Protein AF-A0A059LBQ9-F1 (afdb_monomer)

Radius of gyration: 27.16 Å; Cα contacts (8 Å, |Δi|>4): 269; chains: 1; bounding box: 68×83×62 Å

Secondary structure (DSSP, 8-state):
-PPPPPPPPPPPPPPPPPPPPPPP---PPPPPPS-STTT-TTSGGGGG----HHHHHHHHHHHHHH-TT-HHHHHHHHHHTTSS-SGGGSHHHHHHHHHHH-TTSTT-HHHHHHTSTT---THHHHSPPPTTPPPHHHHHHHHHHHHHHS--TTGGG-SBTTB-S-HHHHHHHHHHH-TTSGGGHHHHHHHHSTHHHHHTTTTTT--------

Solvent-accessible surface area (backbone atoms only — not comparable to full-atom values): 12219 Å² total; per-residue (Å²): 140,80,87,85,83,84,81,85,82,80,86,82,86,79,87,79,83,81,82,79,85,78,80,78,87,71,83,74,74,78,80,70,53,95,68,38,43,61,73,46,16,57,43,78,82,19,32,80,46,70,88,51,58,72,60,29,46,53,24,42,50,47,35,33,71,76,43,57,34,35,33,35,42,54,52,47,51,31,32,76,70,63,65,23,56,61,76,58,57,36,42,59,11,36,38,44,37,40,30,69,63,44,56,88,43,69,49,21,63,61,55,50,36,32,57,33,92,76,37,43,26,42,47,64,71,74,48,47,45,57,50,59,61,58,38,41,66,58,26,39,52,34,40,44,57,51,39,72,76,46,88,51,75,50,34,89,58,37,78,45,92,90,43,34,66,49,23,52,63,35,34,29,53,43,27,74,76,46,62,86,41,79,69,27,49,52,55,49,47,17,36,66,43,61,66,38,17,64,23,38,17,64,63,57,64,66,72,74,82,79,74,84,134

Structure (mmCIF, N/CA/C/O backbone):
data_AF-A0A059LBQ9-F1
#
_entry.id   AF-A0A059LBQ9-F1
#
loop_
_atom_site.group_PDB
_atom_site.id
_atom_site.type_symbol
_atom_site.label_atom_id
_atom_site.label_alt_id
_atom_site.label_comp_id
_atom_site.label_asym_id
_atom_site.label_entity_id
_atom_site.label_seq_id
_atom_site.pdbx_PDB_ins_code
_atom_site.Cartn_x
_atom_site.Cartn_y
_atom_site.Cartn_z
_atom_site.occupancy
_atom_site.B_iso_or_equiv
_atom_site.auth_seq_id
_atom_site.auth_comp_id
_atom_site.auth_asym_id
_atom_site.auth_atom_id
_atom_site.pdbx_PDB_model_num
ATOM 1 N N . MET A 1 1 ? -49.042 70.105 -3.641 1.00 53.75 1 MET A N 1
ATOM 2 C CA . MET A 1 1 ? -49.767 69.517 -2.495 1.00 53.75 1 MET A CA 1
ATOM 3 C C . MET A 1 1 ? -49.559 68.016 -2.575 1.00 53.75 1 MET A C 1
ATOM 5 O O . MET A 1 1 ? -50.258 67.361 -3.333 1.00 53.75 1 MET A O 1
ATOM 9 N N . SER A 1 2 ? -48.519 67.503 -1.916 1.00 53.78 2 SER A N 1
ATOM 10 C CA . SER A 1 2 ? -48.156 66.082 -1.983 1.00 53.78 2 SER A CA 1
ATOM 11 C C . SER A 1 2 ? -48.604 65.380 -0.699 1.00 53.78 2 SER A C 1
ATOM 13 O O . SER A 1 2 ? -48.354 65.922 0.379 1.00 53.78 2 SER A O 1
ATOM 15 N N . PRO A 1 3 ? -49.285 64.224 -0.791 1.00 61.12 3 PRO A N 1
ATOM 16 C CA . PRO A 1 3 ? -49.803 63.518 0.373 1.00 61.12 3 PRO A CA 1
ATOM 17 C C . PRO A 1 3 ? -48.672 62.825 1.141 1.00 61.12 3 PRO A C 1
ATOM 19 O O . PRO A 1 3 ? -47.809 62.171 0.555 1.00 61.12 3 PRO A O 1
ATOM 22 N N . MET A 1 4 ? -48.685 62.978 2.465 1.00 59.09 4 MET A N 1
ATOM 23 C CA . MET A 1 4 ? -47.798 62.257 3.374 1.00 59.09 4 MET A CA 1
ATOM 24 C C . MET A 1 4 ? -48.335 60.840 3.590 1.00 59.09 4 MET A C 1
ATOM 26 O O . MET A 1 4 ? -49.453 60.661 4.068 1.00 59.09 4 MET A O 1
ATOM 30 N N . SER A 1 5 ? -47.530 59.843 3.226 1.00 72.94 5 SER A N 1
ATOM 31 C CA . SER A 1 5 ? -47.819 58.426 3.442 1.00 72.94 5 SER A CA 1
ATOM 32 C C . SER A 1 5 ? -47.358 58.031 4.847 1.00 72.94 5 SER A C 1
ATOM 34 O O . SER A 1 5 ? -46.182 58.180 5.172 1.00 72.94 5 SER A O 1
ATOM 36 N N . MET A 1 6 ? -48.282 57.564 5.690 1.00 61.44 6 MET A N 1
ATOM 37 C CA . MET A 1 6 ? -47.978 57.080 7.040 1.00 61.44 6 MET A CA 1
ATOM 38 C C . MET A 1 6 ? -47.536 55.614 7.000 1.00 61.44 6 MET A C 1
ATOM 40 O O . MET A 1 6 ? -48.194 54.780 6.380 1.00 61.44 6 MET A O 1
ATOM 44 N N . SER A 1 7 ? -46.422 55.312 7.669 1.00 73.56 7 SER A N 1
ATOM 45 C CA . SER A 1 7 ? -45.859 53.963 7.758 1.00 73.56 7 SER A CA 1
ATOM 46 C C . SER A 1 7 ? -46.573 53.105 8.814 1.00 73.56 7 SER A C 1
ATOM 48 O O . SER A 1 7 ? -46.916 53.617 9.883 1.00 73.56 7 SER A O 1
ATOM 50 N N . PRO A 1 8 ? -46.767 51.799 8.554 1.00 71.25 8 PRO A N 1
ATOM 51 C CA . PRO A 1 8 ? -47.392 50.871 9.492 1.00 71.25 8 PRO A CA 1
ATOM 52 C C . PRO A 1 8 ? -46.458 50.507 10.656 1.00 71.25 8 PRO A C 1
ATOM 54 O O . PRO A 1 8 ? -45.249 50.353 10.486 1.00 71.25 8 PRO A O 1
ATOM 57 N N . MET A 1 9 ? -47.044 50.353 11.845 1.00 63.12 9 MET A N 1
ATOM 58 C CA . MET A 1 9 ? -46.360 49.899 13.057 1.00 63.12 9 MET A CA 1
ATOM 59 C C . MET A 1 9 ? -46.157 48.381 13.032 1.00 63.12 9 MET A C 1
ATOM 61 O O . MET A 1 9 ? -47.092 47.624 12.769 1.00 63.12 9 MET A O 1
ATOM 65 N N . SER A 1 10 ? -44.933 47.948 13.331 1.00 76.00 10 SER A N 1
ATOM 66 C CA . SER A 1 10 ? -44.549 46.537 13.377 1.00 76.00 10 SER A CA 1
ATOM 67 C C . SER A 1 10 ? -45.102 45.819 14.619 1.00 76.00 10 SER A C 1
ATOM 69 O O . SER A 1 10 ? -45.109 46.399 15.708 1.00 76.00 10 SER A O 1
ATOM 71 N N . PRO A 1 11 ? -45.522 44.547 14.488 1.00 71.25 11 PRO A N 1
ATOM 72 C CA . PRO A 1 11 ? -45.999 43.736 15.603 1.00 71.25 11 PRO A CA 1
ATOM 73 C C . PRO A 1 11 ? -44.863 43.331 16.554 1.00 71.25 11 PRO A C 1
ATOM 75 O O . PRO A 1 11 ? -43.723 43.118 16.140 1.00 71.25 11 PRO A O 1
ATOM 78 N N . MET A 1 12 ? -45.197 43.220 17.842 1.00 67.44 12 MET A N 1
ATOM 79 C CA . MET A 1 12 ? -44.262 42.829 18.899 1.00 67.44 12 MET A CA 1
ATOM 80 C C . MET A 1 12 ? -43.992 41.312 18.911 1.00 67.44 12 MET A C 1
ATOM 82 O O . MET A 1 12 ? -44.894 40.526 18.611 1.00 67.44 12 MET A O 1
ATOM 86 N N . PRO A 1 13 ? -42.770 40.888 19.284 1.00 73.00 13 PRO A N 1
ATOM 87 C CA . PRO A 1 13 ? -42.375 39.483 19.339 1.00 73.00 13 PRO A CA 1
ATOM 88 C C . PRO A 1 13 ? -43.030 38.734 20.510 1.00 73.00 13 PRO A C 1
ATOM 90 O O . PRO A 1 13 ? -43.133 39.253 21.621 1.00 73.00 13 PRO A O 1
ATOM 93 N N . MET A 1 14 ? -43.441 37.487 20.259 1.00 67.62 14 MET A N 1
ATOM 94 C CA . MET A 1 14 ? -43.919 36.565 21.294 1.00 67.62 14 MET A CA 1
ATOM 95 C C . MET A 1 14 ? -42.745 35.925 22.060 1.00 67.62 14 MET A C 1
ATOM 97 O O . MET A 1 14 ? -41.685 35.705 21.471 1.00 67.62 14 MET A O 1
ATOM 101 N N . PRO A 1 15 ? -42.920 35.595 23.353 1.00 69.88 15 PRO A N 1
ATOM 102 C CA . PRO A 1 15 ? -41.893 34.943 24.159 1.00 69.88 15 PRO A CA 1
ATOM 103 C C . PRO A 1 15 ? -41.659 33.483 23.741 1.00 69.88 15 PRO A C 1
ATOM 105 O O . PRO A 1 15 ? -42.599 32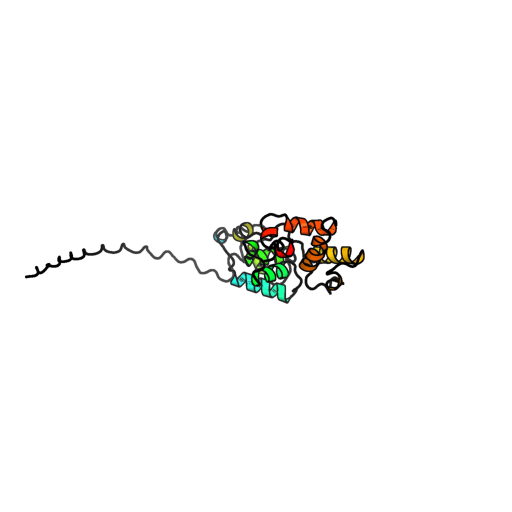.713 23.539 1.00 69.88 15 PRO A O 1
ATOM 108 N N . SER A 1 16 ? -40.381 33.114 23.644 1.00 77.50 16 SER A N 1
ATOM 109 C CA . SER A 1 16 ? -39.912 31.767 23.310 1.00 77.50 16 SER A CA 1
ATOM 110 C C . SER A 1 16 ? -40.239 30.737 24.406 1.00 77.50 16 SER A C 1
ATOM 112 O O . SER A 1 16 ? -40.138 31.060 25.592 1.00 77.50 16 SER A O 1
ATOM 114 N N . PRO A 1 17 ? -40.577 29.485 24.041 1.00 70.00 17 PRO A N 1
ATOM 115 C CA . PRO A 1 17 ? -40.800 28.405 24.999 1.00 70.00 17 PRO A CA 1
ATOM 116 C C . PRO A 1 17 ? -39.506 27.990 25.715 1.00 70.00 17 PRO A C 1
ATOM 118 O O . PRO A 1 17 ? -38.413 28.038 25.151 1.00 70.00 17 PRO A O 1
ATOM 121 N N . ALA A 1 18 ? -39.651 27.579 26.977 1.00 68.62 18 ALA A N 1
ATOM 122 C CA . ALA A 1 18 ? -38.549 27.166 27.838 1.00 68.62 18 ALA A CA 1
ATOM 123 C C . ALA A 1 18 ? -37.893 25.847 27.363 1.00 68.62 18 ALA A C 1
ATOM 125 O O . ALA A 1 18 ? -38.597 24.950 26.890 1.00 68.62 18 ALA A O 1
ATOM 126 N N . PRO A 1 19 ? -36.561 25.704 27.506 1.00 69.81 19 PRO A N 1
ATOM 127 C CA . PRO A 1 19 ? -35.827 24.509 27.103 1.00 69.81 19 PRO A CA 1
ATOM 128 C C . PRO A 1 19 ? -36.172 23.290 27.972 1.00 69.81 19 PRO A C 1
ATOM 130 O O . PRO A 1 19 ? -36.346 23.394 29.187 1.00 69.81 19 PRO A O 1
ATOM 133 N N . ALA A 1 20 ? -36.252 22.124 27.327 1.00 68.44 20 ALA A N 1
ATOM 134 C CA . ALA A 1 20 ? -36.483 20.841 27.980 1.00 68.44 20 ALA A CA 1
ATOM 135 C C . ALA A 1 20 ? -35.311 20.449 28.912 1.00 68.44 20 ALA A C 1
ATOM 137 O O . ALA A 1 20 ? -34.163 20.807 28.637 1.00 68.44 20 ALA A O 1
ATOM 138 N N . PRO A 1 21 ? -35.577 19.704 30.003 1.00 65.50 21 PRO A N 1
ATOM 139 C CA . PRO A 1 21 ? -34.549 19.252 30.936 1.00 65.50 21 PRO A CA 1
ATOM 140 C C . PRO A 1 21 ? -33.545 18.305 30.267 1.00 65.50 21 PRO A C 1
ATOM 142 O O . PRO A 1 21 ? -33.916 17.404 29.514 1.00 65.50 21 PRO A O 1
ATOM 145 N N . ALA A 1 22 ? -32.263 18.522 30.565 1.00 59.97 22 ALA A N 1
ATOM 146 C CA . ALA A 1 22 ? -31.155 17.739 30.035 1.00 59.97 22 ALA A CA 1
ATOM 147 C C . ALA A 1 22 ? -31.189 16.280 30.544 1.00 59.97 22 ALA A C 1
ATOM 149 O O . ALA A 1 22 ? -31.490 16.052 31.721 1.00 59.97 22 ALA A O 1
ATOM 150 N N . PRO A 1 23 ? -30.862 15.288 29.695 1.00 60.75 23 PRO A N 1
ATOM 151 C CA . PRO A 1 23 ? -30.722 13.898 30.114 1.00 60.75 23 PRO A CA 1
ATOM 152 C C . PRO A 1 23 ? -29.593 13.734 31.143 1.00 60.75 23 PRO A C 1
ATOM 154 O O . PRO A 1 23 ? -28.576 14.427 31.099 1.00 60.75 23 PRO A O 1
ATOM 157 N N . ALA A 1 24 ? -29.791 12.807 32.084 1.00 49.75 24 ALA A N 1
ATOM 158 C CA . ALA A 1 24 ? -28.831 12.499 33.139 1.00 49.75 24 ALA A CA 1
ATOM 159 C C . ALA A 1 24 ? -27.476 12.030 32.562 1.00 49.75 24 ALA A C 1
ATOM 161 O O . ALA A 1 24 ? -27.462 11.333 31.544 1.00 49.75 24 ALA A O 1
ATOM 162 N N . PRO A 1 25 ? -26.344 12.356 33.216 1.00 55.53 25 PRO A N 1
ATOM 163 C CA . PRO A 1 25 ? -25.019 11.913 32.799 1.00 55.53 25 PRO A CA 1
ATOM 164 C C . PRO A 1 25 ? -24.926 10.386 32.903 1.00 55.53 25 PRO A C 1
ATOM 166 O O . PRO A 1 25 ? -24.780 9.819 33.988 1.00 55.53 25 PRO A O 1
ATOM 169 N N . GLY A 1 26 ? -25.047 9.715 31.757 1.00 57.31 26 GLY A N 1
ATOM 170 C CA . GLY A 1 26 ? -24.694 8.309 31.623 1.00 57.31 26 GLY A CA 1
ATOM 171 C C . GLY A 1 26 ? -23.231 8.129 32.011 1.00 57.31 26 GLY A C 1
ATOM 172 O O . GLY A 1 26 ? -22.388 8.945 31.645 1.00 57.31 26 GLY A O 1
ATOM 173 N N . LYS A 1 27 ? -22.943 7.086 32.794 1.00 44.00 27 LYS A N 1
ATOM 174 C CA . LYS A 1 27 ? -21.582 6.695 33.172 1.00 44.00 27 LYS A CA 1
ATOM 175 C C . LYS A 1 27 ? -20.732 6.624 31.906 1.00 44.00 27 LYS A C 1
ATOM 177 O O . LYS A 1 27 ? -20.953 5.743 31.080 1.00 44.00 27 LYS A O 1
ATOM 182 N N . THR A 1 28 ? -19.804 7.561 31.751 1.00 48.75 28 THR A N 1
ATOM 183 C CA . THR A 1 28 ? -18.838 7.553 30.659 1.00 48.75 28 THR A CA 1
ATOM 184 C C . THR A 1 28 ? -18.058 6.244 30.766 1.00 48.75 28 THR A C 1
ATOM 186 O O . THR A 1 28 ? -17.483 5.988 31.831 1.00 48.75 28 THR A O 1
ATOM 189 N N . PRO A 1 29 ? -18.072 5.382 29.736 1.00 59.66 29 PRO A N 1
ATOM 190 C CA . PRO A 1 29 ? -17.207 4.215 29.706 1.00 59.66 29 PRO A CA 1
ATOM 191 C C . PRO A 1 29 ? -15.761 4.664 29.948 1.00 59.66 29 PRO A C 1
ATOM 193 O O . PRO A 1 29 ? -15.389 5.752 29.492 1.00 59.66 29 PRO A O 1
ATOM 196 N N . PRO A 1 30 ? -14.957 3.894 30.700 1.00 49.62 30 PRO A N 1
ATOM 197 C CA . PRO A 1 30 ? -13.551 4.217 30.888 1.00 49.62 30 PRO A CA 1
ATOM 198 C C . PRO A 1 30 ? -12.895 4.392 29.515 1.00 49.62 30 PRO A C 1
ATOM 200 O O . PRO A 1 30 ? -13.058 3.541 28.643 1.00 49.62 30 PRO A O 1
ATOM 203 N N . SER A 1 31 ? -12.189 5.509 29.316 1.00 47.16 31 SER A N 1
ATOM 204 C CA . SER A 1 31 ? -11.389 5.719 28.110 1.00 47.16 31 SER A CA 1
ATOM 205 C C . SER A 1 31 ? -10.421 4.543 27.970 1.00 47.16 31 SER A C 1
ATOM 207 O O . SER A 1 31 ? -9.629 4.327 28.893 1.00 47.16 31 SER A O 1
ATOM 209 N N . PRO A 1 32 ? -10.477 3.773 26.873 1.00 46.81 32 PRO A N 1
ATOM 210 C CA . PRO A 1 32 ? -9.587 2.645 26.700 1.00 46.81 32 PRO A CA 1
ATOM 211 C C . PRO A 1 32 ? -8.156 3.176 26.613 1.00 46.81 32 PRO A C 1
ATOM 213 O O . PRO A 1 32 ? -7.834 4.061 25.817 1.00 46.81 32 PRO A O 1
ATOM 216 N N . SER A 1 33 ? -7.301 2.655 27.489 1.00 48.53 33 SER A N 1
ATOM 217 C CA . SER A 1 33 ? -5.853 2.660 27.317 1.00 48.53 33 SER A CA 1
ATOM 218 C C . SER A 1 33 ? -5.491 2.156 25.915 1.00 48.53 33 SER A C 1
ATOM 220 O O . SER A 1 33 ? -6.285 1.473 25.279 1.00 48.53 33 SER A O 1
ATOM 222 N N . LEU A 1 34 ? -4.272 2.433 25.442 1.00 53.59 34 LEU A N 1
ATOM 223 C CA . LEU A 1 34 ? -3.733 1.889 24.181 1.00 53.59 34 LEU A CA 1
ATOM 224 C C . LEU A 1 34 ? -3.842 0.349 24.047 1.00 53.59 34 LEU A C 1
ATOM 226 O O . LEU A 1 34 ? -3.628 -0.156 22.952 1.00 53.59 34 LEU A O 1
ATOM 230 N N . GLY A 1 35 ? -4.225 -0.353 25.123 1.00 66.06 35 GLY A N 1
ATOM 231 C CA . GLY A 1 35 ? -4.879 -1.658 25.089 1.00 66.06 35 GLY A CA 1
ATOM 232 C C . GLY A 1 35 ? -6.409 -1.584 25.016 1.00 66.06 35 GLY A C 1
ATOM 233 O O . GLY A 1 35 ? -7.087 -1.438 26.037 1.00 66.06 35 GLY A O 1
ATOM 234 N N . GLY A 1 36 ? -6.921 -1.653 23.786 1.00 87.25 36 GLY A N 1
ATOM 235 C CA . GLY A 1 36 ? -8.340 -1.689 23.419 1.00 87.25 36 GLY A CA 1
ATOM 236 C C . GLY A 1 36 ? -8.546 -2.704 22.294 1.00 87.25 36 GLY A C 1
ATOM 237 O O . GLY A 1 36 ? -8.036 -3.814 22.378 1.00 87.25 36 GLY A O 1
ATOM 238 N N . CYS A 1 37 ? -9.180 -2.310 21.190 1.00 95.19 37 CYS A N 1
ATOM 239 C CA . CYS A 1 37 ? -9.382 -3.198 20.033 1.00 95.19 37 CYS A CA 1
ATOM 240 C C . CYS A 1 37 ? -8.094 -3.683 19.346 1.00 95.19 37 CYS A C 1
ATOM 242 O O . CYS A 1 37 ? -8.153 -4.571 18.508 1.00 95.19 37 CYS A O 1
ATOM 244 N N . TYR A 1 38 ? -6.935 -3.114 19.692 1.00 95.00 38 TYR A N 1
ATOM 245 C CA . TYR A 1 38 ? -5.629 -3.630 19.271 1.00 95.00 38 TYR A CA 1
ATOM 246 C C . TYR A 1 38 ? -5.151 -4.836 20.099 1.00 95.00 38 TYR A C 1
ATOM 248 O O . TYR A 1 38 ? -4.288 -5.570 19.632 1.00 95.00 38 TYR A O 1
ATOM 256 N N . ASP A 1 39 ? -5.679 -5.036 21.309 1.00 95.06 39 ASP A N 1
ATOM 257 C CA . ASP A 1 39 ? -5.332 -6.176 22.168 1.00 95.06 39 ASP A CA 1
ATOM 258 C C . ASP A 1 39 ? -6.375 -7.299 22.061 1.00 95.06 39 ASP A C 1
ATOM 260 O O . ASP A 1 39 ? -6.012 -8.473 22.073 1.00 95.06 39 ASP A O 1
ATOM 264 N N . ASP A 1 40 ? -7.658 -6.934 21.946 1.00 95.56 40 ASP A N 1
ATOM 265 C CA . ASP A 1 40 ? -8.786 -7.859 21.778 1.00 95.56 40 ASP A CA 1
ATOM 266 C C . ASP A 1 40 ? -9.725 -7.363 20.657 1.00 95.56 40 ASP A C 1
ATOM 268 O O . ASP A 1 40 ? -10.719 -6.680 20.923 1.00 95.56 40 ASP A O 1
ATOM 272 N N . PRO A 1 41 ? -9.391 -7.633 19.380 1.00 96.69 41 PRO A N 1
ATOM 273 C CA . PRO A 1 41 ? -10.182 -7.196 18.226 1.00 96.69 41 PRO A CA 1
ATOM 274 C C . PRO A 1 41 ? -11.499 -7.975 18.062 1.00 96.69 41 PRO A C 1
ATOM 276 O O . PRO A 1 41 ? -12.344 -7.580 17.253 1.00 96.69 41 PRO A O 1
ATOM 279 N N . ASP A 1 42 ? -11.682 -9.065 18.811 1.00 97.31 42 ASP A N 1
ATOM 280 C CA . ASP A 1 42 ? -12.846 -9.954 18.744 1.00 97.31 42 ASP A CA 1
ATOM 281 C C . ASP A 1 42 ? -13.964 -9.492 19.699 1.00 97.31 42 ASP A C 1
ATOM 283 O O . ASP A 1 42 ? -15.118 -9.922 19.586 1.00 97.31 42 ASP A O 1
ATOM 287 N N . ALA A 1 43 ? -13.640 -8.594 20.636 1.00 96.25 43 ALA A N 1
ATOM 288 C CA . ALA A 1 43 ? -14.589 -8.012 21.572 1.00 96.25 43 ALA A CA 1
ATOM 289 C C . ALA A 1 43 ? -15.714 -7.266 20.833 1.00 96.25 43 ALA A C 1
ATOM 291 O O . ALA A 1 43 ? -15.475 -6.470 19.926 1.00 96.25 43 ALA A O 1
ATOM 292 N N . ALA A 1 44 ? -16.970 -7.490 21.228 1.00 96.19 44 ALA A N 1
ATOM 293 C CA . ALA A 1 44 ? -18.139 -6.985 20.499 1.00 96.19 44 ALA A CA 1
ATOM 294 C C . ALA A 1 44 ? -18.165 -5.447 20.363 1.00 96.19 44 ALA A C 1
ATOM 296 O O . ALA A 1 44 ? -18.660 -4.916 19.366 1.00 96.19 44 ALA A O 1
ATOM 297 N N . GLU A 1 45 ? -17.612 -4.719 21.334 1.00 95.44 45 GLU A N 1
ATOM 298 C CA . GLU A 1 45 ? -17.447 -3.262 21.298 1.00 95.44 45 GLU A CA 1
ATOM 299 C C . GLU A 1 45 ? -16.510 -2.767 20.185 1.00 95.44 45 GLU A C 1
ATOM 301 O O . GLU A 1 45 ? -16.595 -1.604 19.784 1.00 95.44 45 GLU A O 1
ATOM 306 N N . CYS A 1 46 ? -15.654 -3.636 19.647 1.00 97.06 46 CYS A N 1
ATOM 307 C CA . CYS A 1 46 ? -14.703 -3.304 18.595 1.00 97.06 46 CYS A CA 1
ATOM 308 C C . CYS A 1 46 ? -15.311 -3.299 17.198 1.00 97.06 46 CYS A C 1
ATOM 310 O O . CYS A 1 46 ? -14.674 -2.820 16.261 1.00 97.06 46 CYS A O 1
ATOM 312 N N . ALA A 1 47 ? -16.567 -3.725 17.044 1.00 97.50 47 ALA A N 1
ATOM 313 C CA . ALA A 1 47 ? -17.217 -3.765 15.740 1.00 97.50 47 ALA A CA 1
ATOM 314 C C . ALA A 1 47 ? -17.220 -2.400 15.033 1.00 97.50 47 ALA A C 1
ATOM 316 O O . ALA A 1 47 ? -16.976 -2.315 13.830 1.00 97.50 47 ALA A O 1
ATOM 317 N N . SER A 1 48 ? -17.442 -1.315 15.779 1.00 96.50 48 SER A N 1
ATOM 318 C CA . SER A 1 48 ? -17.432 0.056 15.253 1.00 96.50 48 SER A CA 1
ATOM 319 C C . SER A 1 48 ? -16.081 0.761 15.377 1.00 96.50 48 SER A C 1
ATOM 321 O O . SER A 1 48 ? -16.008 1.964 15.123 1.00 96.50 48 SER A O 1
ATOM 323 N N . PHE A 1 49 ? -15.030 0.067 15.817 1.00 96.94 49 PHE A N 1
ATOM 324 C CA . PHE A 1 49 ? -13.708 0.664 15.919 1.00 96.94 49 PHE A CA 1
ATOM 325 C C . PHE A 1 49 ? -13.210 1.082 14.532 1.00 96.94 49 PHE A C 1
ATOM 327 O O . PHE A 1 49 ? -13.370 0.357 13.550 1.00 96.94 49 PHE A O 1
ATOM 334 N N . GLN A 1 50 ? -12.607 2.267 14.462 1.00 97.69 50 GLN A N 1
ATOM 335 C CA . GLN A 1 50 ? -11.949 2.767 13.263 1.00 97.69 50 GLN A CA 1
ATOM 336 C C . GLN A 1 50 ? -10.585 3.323 13.651 1.00 97.69 50 GLN A C 1
ATOM 338 O O . GLN A 1 50 ? -10.479 4.254 14.455 1.00 97.69 50 GLN A O 1
ATOM 343 N N . GLN A 1 51 ? -9.535 2.761 13.064 1.00 96.88 51 GLN A N 1
ATOM 344 C CA . GLN A 1 51 ? -8.215 3.358 13.094 1.00 96.88 51 GLN A CA 1
ATOM 345 C C . GLN A 1 51 ? -8.259 4.682 12.330 1.00 96.88 51 GLN A C 1
ATOM 347 O O . GLN A 1 51 ? -8.756 4.749 11.205 1.00 96.88 51 GLN A O 1
ATOM 352 N N . SER A 1 52 ? -7.733 5.737 12.950 1.00 97.31 52 SER A N 1
ATOM 353 C CA . SER A 1 52 ? -7.706 7.060 12.337 1.00 97.31 52 SER A CA 1
ATOM 354 C C . SER A 1 52 ? -6.696 7.142 11.192 1.00 97.31 52 SER A C 1
ATOM 356 O O . SER A 1 52 ? -5.674 6.448 11.171 1.00 97.31 52 SER A O 1
ATOM 358 N N . ASP A 1 53 ? -6.939 8.071 10.271 1.00 97.81 53 ASP A N 1
ATOM 359 C CA . ASP A 1 53 ? -6.035 8.356 9.155 1.00 97.81 53 ASP A CA 1
ATOM 360 C C . ASP A 1 53 ? -4.633 8.744 9.626 1.00 97.81 53 ASP A C 1
ATOM 362 O O . ASP A 1 53 ? -3.645 8.300 9.055 1.00 97.81 53 ASP A O 1
ATOM 366 N N . SER A 1 54 ? -4.523 9.524 10.707 1.00 97.88 54 SER A N 1
ATOM 367 C CA . SER A 1 54 ? -3.222 9.921 11.258 1.00 97.88 54 SER A CA 1
ATOM 368 C C . SER A 1 54 ? -2.401 8.729 11.751 1.00 97.88 54 SER A C 1
ATOM 370 O O . SER A 1 54 ? -1.184 8.743 11.593 1.00 97.88 54 SER A O 1
ATOM 372 N N . VAL A 1 55 ? -3.039 7.725 12.361 1.00 97.19 55 VAL A N 1
ATOM 373 C CA . VAL A 1 55 ? -2.346 6.513 12.823 1.00 97.19 55 VAL A CA 1
ATOM 374 C C . VAL A 1 55 ? -1.925 5.668 11.624 1.00 97.19 55 VAL A C 1
ATOM 376 O O . VAL A 1 55 ? -0.779 5.232 11.567 1.00 97.19 55 VAL A O 1
ATOM 379 N N . SER A 1 56 ? -2.817 5.516 10.643 1.00 98.25 56 SER A N 1
ATOM 380 C CA . SER A 1 56 ? -2.532 4.779 9.410 1.00 98.25 56 SER A CA 1
ATOM 381 C C . SER A 1 56 ? -1.385 5.414 8.622 1.00 98.25 56 SER A C 1
ATOM 383 O O . SER A 1 56 ? -0.452 4.719 8.245 1.00 98.25 56 SER A O 1
ATOM 385 N N . ASN A 1 57 ? -1.383 6.739 8.454 1.00 98.44 57 ASN A N 1
ATOM 386 C CA . ASN A 1 57 ? -0.304 7.463 7.778 1.00 98.44 57 ASN A CA 1
ATOM 387 C C . ASN A 1 57 ? 1.049 7.303 8.482 1.00 98.44 57 ASN A C 1
ATOM 389 O O . ASN A 1 57 ? 2.063 7.169 7.807 1.00 98.44 57 ASN A O 1
ATOM 393 N N . ALA A 1 58 ? 1.082 7.267 9.818 1.00 98.19 58 ALA A N 1
ATOM 394 C CA . ALA A 1 58 ? 2.324 7.037 10.558 1.00 98.19 58 ALA A CA 1
ATOM 395 C C . ALA A 1 58 ? 2.882 5.614 10.347 1.00 98.19 58 ALA A C 1
ATOM 397 O O . ALA A 1 58 ? 4.098 5.424 10.238 1.00 98.19 58 ALA A O 1
ATOM 398 N N . ASP A 1 59 ? 2.002 4.611 10.267 1.00 98.31 59 ASP A N 1
ATOM 399 C CA . ASP A 1 59 ? 2.388 3.230 9.952 1.00 98.31 59 ASP A CA 1
ATOM 400 C C . ASP A 1 59 ? 2.897 3.109 8.514 1.00 98.31 59 ASP A C 1
ATOM 402 O O . ASP A 1 59 ? 3.960 2.534 8.274 1.00 98.31 59 ASP A O 1
ATOM 406 N N . ILE A 1 60 ? 2.195 3.734 7.570 1.00 98.62 60 ILE A N 1
ATOM 407 C CA . ILE A 1 60 ? 2.601 3.798 6.169 1.00 98.62 60 ILE A CA 1
ATOM 408 C C . ILE A 1 60 ? 3.958 4.502 6.013 1.00 98.62 60 ILE A C 1
ATOM 410 O O . ILE A 1 60 ? 4.835 3.982 5.328 1.00 98.62 60 ILE A O 1
ATOM 414 N N . GLU A 1 61 ? 4.182 5.642 6.673 1.00 98.44 61 GLU A N 1
ATOM 415 C CA . GLU A 1 61 ? 5.471 6.347 6.641 1.00 98.44 61 GLU A CA 1
ATOM 416 C C . GLU A 1 61 ? 6.604 5.445 7.145 1.00 98.44 61 GLU A C 1
ATOM 418 O O . GLU A 1 61 ? 7.674 5.379 6.534 1.00 98.44 61 GLU A O 1
ATOM 423 N N . THR A 1 62 ? 6.362 4.703 8.229 1.00 98.31 62 THR A N 1
ATOM 424 C CA . THR A 1 62 ? 7.326 3.738 8.774 1.00 98.31 62 THR A CA 1
ATOM 425 C C . THR A 1 62 ? 7.672 2.666 7.738 1.00 98.31 62 THR A C 1
ATOM 427 O O . THR A 1 62 ? 8.855 2.431 7.472 1.00 98.31 62 THR A O 1
ATOM 430 N N . LEU A 1 63 ? 6.658 2.071 7.103 1.00 98.31 63 LEU A N 1
ATOM 431 C CA . LEU A 1 63 ? 6.811 1.039 6.074 1.00 98.31 63 LEU A CA 1
ATOM 432 C C . LEU A 1 63 ? 7.575 1.566 4.854 1.00 98.31 63 LEU A C 1
ATOM 434 O O . LEU A 1 63 ? 8.604 1.007 4.467 1.00 98.31 63 LEU A O 1
ATOM 438 N N . CYS A 1 64 ? 7.130 2.689 4.292 1.00 98.31 64 CYS A N 1
ATOM 439 C CA . CYS A 1 64 ? 7.699 3.263 3.077 1.00 98.31 64 CYS A CA 1
ATOM 440 C C . CYS A 1 64 ? 9.088 3.867 3.284 1.00 98.31 64 CYS A C 1
ATOM 442 O O . CYS A 1 64 ? 9.883 3.924 2.347 1.00 98.31 64 CYS A O 1
ATOM 444 N N . LYS A 1 65 ? 9.444 4.255 4.510 1.00 97.88 65 LYS A N 1
ATOM 445 C CA . LYS A 1 65 ? 10.821 4.622 4.849 1.00 97.88 65 LYS A CA 1
ATOM 446 C C . LYS A 1 65 ? 11.748 3.408 4.889 1.00 97.88 65 LYS A C 1
ATOM 448 O O . LYS A 1 65 ? 12.916 3.528 4.522 1.00 97.88 65 LYS A O 1
ATOM 453 N N . SER A 1 66 ? 11.257 2.255 5.344 1.00 97.69 66 SER A N 1
ATOM 454 C CA . SER A 1 66 ? 12.034 1.012 5.372 1.00 97.69 66 SER A CA 1
ATOM 455 C C . SER A 1 66 ? 12.181 0.378 3.989 1.00 97.69 66 SER A C 1
ATOM 457 O O . SER A 1 66 ? 13.267 -0.093 3.655 1.00 97.69 66 SER A O 1
ATOM 459 N N . MET A 1 67 ? 11.116 0.369 3.185 1.00 97.38 67 MET A N 1
ATOM 460 C CA . MET A 1 67 ? 11.088 -0.242 1.852 1.00 97.38 67 MET A CA 1
ATOM 461 C C . MET A 1 67 ? 10.321 0.656 0.863 1.00 97.38 67 MET A C 1
ATOM 463 O O . MET A 1 67 ? 9.161 0.397 0.548 1.00 97.38 67 MET A O 1
ATOM 467 N N . PRO A 1 68 ? 10.957 1.713 0.323 1.00 97.69 68 PRO A N 1
ATOM 468 C CA . PRO A 1 68 ? 10.275 2.716 -0.511 1.00 97.69 68 PRO A CA 1
ATOM 469 C C . PRO A 1 68 ? 9.755 2.189 -1.856 1.00 97.69 68 PRO A C 1
ATOM 471 O O . PRO A 1 68 ? 8.952 2.854 -2.515 1.00 97.69 68 PRO A O 1
ATOM 474 N N . PHE A 1 69 ? 10.222 1.007 -2.260 1.00 97.44 69 PHE A N 1
ATOM 475 C CA . PHE A 1 69 ? 9.872 0.341 -3.511 1.00 97.44 69 PHE A CA 1
ATOM 476 C C . PHE A 1 69 ? 8.654 -0.585 -3.391 1.00 97.44 69 PHE A C 1
ATOM 478 O O . PHE A 1 69 ? 8.327 -1.266 -4.361 1.00 97.44 69 PHE A O 1
ATOM 485 N N . MET A 1 70 ? 7.989 -0.649 -2.230 1.00 98.19 70 MET A N 1
ATOM 486 C CA . MET A 1 70 ? 6.773 -1.454 -2.112 1.00 98.19 70 MET A CA 1
ATOM 487 C C . MET A 1 70 ? 5.683 -0.941 -3.062 1.00 98.19 70 MET A C 1
ATOM 489 O O . MET A 1 70 ? 5.537 0.273 -3.253 1.00 98.19 70 MET A O 1
ATOM 493 N N . THR A 1 71 ? 4.880 -1.849 -3.624 1.00 98.06 71 THR A N 1
ATOM 494 C CA . THR A 1 71 ? 3.762 -1.485 -4.508 1.00 98.06 71 THR A CA 1
ATOM 495 C C . THR A 1 71 ? 2.846 -0.475 -3.818 1.00 98.06 71 THR A C 1
ATOM 497 O O . THR A 1 71 ? 2.619 0.604 -4.366 1.00 98.06 71 THR A O 1
ATOM 500 N N . GLY A 1 72 ? 2.422 -0.749 -2.578 1.00 97.94 72 GLY A N 1
ATOM 501 C CA . GLY A 1 72 ? 1.566 0.157 -1.803 1.00 97.94 72 GLY A CA 1
ATOM 502 C C . GLY A 1 72 ? 2.160 1.559 -1.587 1.00 97.94 72 GLY A C 1
ATOM 503 O O . GLY A 1 72 ? 1.428 2.542 -1.638 1.00 97.94 72 GLY A O 1
ATOM 504 N N . CYS A 1 73 ? 3.487 1.698 -1.468 1.00 98.56 73 CYS A N 1
ATOM 505 C CA . CYS A 1 73 ? 4.141 3.010 -1.351 1.00 98.56 73 CYS A CA 1
ATOM 506 C C . CYS A 1 73 ? 4.059 3.812 -2.654 1.00 98.56 73 CYS A C 1
ATOM 508 O O . CYS A 1 73 ? 3.976 5.039 -2.648 1.00 98.56 73 CYS A O 1
ATOM 510 N N . SER A 1 74 ? 4.069 3.125 -3.792 1.00 98.12 74 SER A N 1
ATOM 511 C CA . SER A 1 74 ? 3.918 3.750 -5.107 1.00 98.12 74 SER A CA 1
ATOM 512 C C . SER A 1 74 ? 2.464 4.156 -5.372 1.00 98.12 74 SER A C 1
ATOM 514 O O . SER A 1 74 ? 2.218 5.198 -5.983 1.00 98.12 74 SER A O 1
ATOM 516 N N . LEU A 1 75 ? 1.497 3.389 -4.857 1.00 98.00 75 LEU A N 1
ATOM 517 C CA . LEU A 1 75 ? 0.079 3.765 -4.847 1.00 98.00 75 LEU A CA 1
ATOM 518 C C . LEU A 1 75 ? -0.168 4.985 -3.949 1.00 98.00 75 LEU A C 1
ATOM 520 O O . LEU A 1 75 ? -0.799 5.947 -4.385 1.00 98.00 75 LEU A O 1
ATOM 524 N N . GLN A 1 76 ? 0.410 5.001 -2.744 1.00 98.31 76 GLN A N 1
ATOM 525 C CA . GLN A 1 76 ? 0.332 6.141 -1.830 1.00 98.31 76 GLN A CA 1
ATOM 526 C C . GLN A 1 76 ? 0.827 7.432 -2.484 1.00 98.31 76 GLN A C 1
ATOM 528 O O . GLN A 1 76 ? 0.127 8.441 -2.447 1.00 98.31 76 GLN A O 1
ATOM 533 N N . ARG A 1 77 ? 2.005 7.402 -3.127 1.00 98.19 77 ARG A N 1
ATOM 534 C CA . ARG A 1 77 ? 2.557 8.579 -3.814 1.00 98.19 77 ARG A CA 1
ATOM 535 C C . ARG A 1 77 ? 1.596 9.133 -4.864 1.00 98.19 77 ARG A C 1
ATOM 537 O O . ARG A 1 77 ? 1.479 10.348 -4.975 1.00 98.19 77 ARG A O 1
ATOM 544 N N . GLN A 1 78 ? 0.900 8.277 -5.613 1.00 97.62 78 GLN A N 1
ATOM 545 C CA . GLN A 1 78 ? -0.093 8.735 -6.591 1.00 97.62 78 GLN A CA 1
ATOM 546 C C . GLN A 1 78 ? -1.294 9.411 -5.924 1.00 97.62 78 GLN A C 1
ATOM 548 O O . GLN A 1 78 ? -1.758 10.453 -6.388 1.00 97.62 78 GLN A O 1
ATOM 553 N N . CYS A 1 79 ? -1.769 8.860 -4.807 1.00 98.19 79 CYS A N 1
ATOM 554 C CA . CYS A 1 79 ? -2.836 9.471 -4.020 1.00 98.19 79 CYS A CA 1
ATOM 555 C C . CYS A 1 79 ? -2.417 10.839 -3.450 1.00 98.19 79 CYS A C 1
ATOM 557 O O . CYS A 1 79 ? -3.160 11.810 -3.568 1.00 98.19 79 CYS A O 1
ATOM 559 N N . GLU A 1 80 ? -1.206 10.954 -2.897 1.00 97.75 80 GLU A N 1
ATOM 560 C CA . GLU A 1 80 ? -0.669 12.210 -2.346 1.00 97.75 80 GLU A CA 1
ATOM 561 C C . GLU A 1 80 ? -0.417 13.277 -3.419 1.00 97.75 80 GLU A C 1
ATOM 563 O O . GLU A 1 80 ? -0.604 14.468 -3.175 1.00 97.75 80 GLU A O 1
ATOM 568 N N . GLN A 1 81 ? -0.017 12.861 -4.622 1.00 97.12 81 GLN A N 1
ATOM 569 C CA . GLN A 1 81 ? 0.198 13.751 -5.767 1.00 97.12 81 GLN A CA 1
ATOM 570 C C . GLN A 1 81 ? -1.107 14.139 -6.478 1.00 97.12 81 GLN A C 1
ATOM 572 O O . GLN A 1 81 ? -1.084 14.978 -7.378 1.00 97.12 81 GLN A O 1
ATOM 577 N N . GLY A 1 82 ? -2.240 13.539 -6.098 1.00 96.44 82 GLY A N 1
ATOM 578 C CA . GLY A 1 82 ? -3.537 13.760 -6.735 1.00 96.44 82 GLY A CA 1
ATOM 579 C C . GLY A 1 82 ? -3.668 13.134 -8.126 1.00 96.44 82 GLY A C 1
ATOM 580 O O . GLY A 1 82 ? -4.615 13.451 -8.844 1.00 96.44 82 GLY A O 1
ATOM 581 N N . SER A 1 83 ? -2.744 12.254 -8.524 1.00 95.31 83 SER A N 1
ATOM 582 C CA . SER A 1 83 ? -2.860 11.471 -9.760 1.00 95.31 83 SER A CA 1
ATOM 583 C C . SER A 1 83 ? -3.765 10.248 -9.618 1.00 95.31 83 SER A C 1
ATOM 585 O O . SER A 1 83 ? -4.187 9.683 -10.627 1.00 95.31 83 SER A O 1
ATOM 587 N N . ALA A 1 84 ? -4.093 9.878 -8.380 1.00 96.62 84 ALA A N 1
ATOM 588 C CA . ALA A 1 84 ? -5.101 8.892 -8.031 1.00 96.62 84 ALA A CA 1
ATOM 589 C C . ALA A 1 84 ? -6.080 9.469 -7.000 1.00 96.62 84 ALA A C 1
ATOM 591 O O . ALA A 1 84 ? -5.728 10.326 -6.190 1.00 96.62 84 ALA A O 1
ATOM 592 N N . SER A 1 85 ? -7.330 9.008 -7.030 1.00 96.44 85 SER A N 1
ATOM 593 C CA . SER A 1 85 ? -8.347 9.391 -6.045 1.00 96.44 85 SER A CA 1
ATOM 594 C C . SER A 1 85 ? -9.425 8.317 -5.894 1.00 96.44 85 SER A C 1
ATOM 596 O O . SER A 1 85 ? -9.593 7.451 -6.755 1.00 96.44 85 SER A O 1
ATOM 598 N N . GLY A 1 86 ? -10.171 8.372 -4.790 1.00 95.38 86 GLY A N 1
ATOM 599 C CA . GLY A 1 86 ? -11.257 7.436 -4.499 1.00 95.38 86 GLY A CA 1
ATOM 600 C C . GLY A 1 86 ? -11.025 6.625 -3.221 1.00 95.38 86 GLY A C 1
ATOM 601 O O . GLY A 1 86 ? -10.160 6.978 -2.416 1.00 95.38 86 GLY A O 1
ATOM 602 N N . PRO A 1 87 ? -11.809 5.554 -3.002 1.00 96.19 87 PRO A N 1
ATOM 603 C CA . PRO A 1 87 ? -11.786 4.799 -1.749 1.00 96.19 87 PRO A CA 1
ATOM 604 C C . PRO A 1 87 ? -10.443 4.103 -1.489 1.00 96.19 87 PRO A C 1
ATOM 606 O O . PRO A 1 87 ? -10.045 3.994 -0.336 1.00 96.19 87 PRO A O 1
ATOM 609 N N . TYR A 1 88 ? -9.701 3.719 -2.533 1.00 97.69 88 TYR A N 1
ATOM 610 C CA . TYR A 1 88 ? -8.383 3.094 -2.368 1.00 97.69 88 TYR A CA 1
ATOM 611 C C . TYR A 1 88 ? -7.268 4.075 -1.996 1.00 97.69 88 TYR A C 1
ATOM 613 O O . TYR A 1 88 ? -6.195 3.654 -1.588 1.00 97.69 88 TYR A O 1
ATOM 621 N N . CYS A 1 89 ? -7.523 5.385 -2.082 1.00 98.12 89 CYS A N 1
ATOM 622 C CA . CYS A 1 89 ? -6.611 6.407 -1.567 1.00 98.12 89 CYS A CA 1
ATOM 623 C C . CYS A 1 89 ? -6.851 6.740 -0.088 1.00 98.12 89 CYS A C 1
ATOM 625 O O . CYS A 1 89 ? -6.212 7.643 0.449 1.00 98.12 89 CYS A O 1
ATOM 627 N N . GLN A 1 90 ? -7.771 6.040 0.584 1.00 98.19 90 GLN A N 1
ATOM 628 C CA . GLN A 1 90 ? -7.914 6.143 2.033 1.00 98.19 90 GLN A CA 1
ATOM 629 C C . GLN A 1 90 ? -6.672 5.540 2.713 1.00 98.19 90 GLN A C 1
ATOM 631 O O . GLN A 1 90 ? -6.277 4.431 2.344 1.00 98.19 90 GLN A O 1
ATOM 636 N N . PRO A 1 91 ? -6.079 6.192 3.733 1.00 98.62 91 PRO A N 1
ATOM 637 C CA . PRO A 1 91 ? -4.875 5.690 4.397 1.00 98.62 91 PRO A CA 1
ATOM 638 C C . PRO A 1 91 ? -5.004 4.247 4.887 1.00 98.62 91 PRO A C 1
ATOM 640 O O . PRO A 1 91 ? -4.104 3.440 4.690 1.00 98.62 91 PRO A O 1
ATOM 643 N N . PHE A 1 92 ? -6.147 3.871 5.462 1.00 98.62 92 PHE A N 1
ATOM 644 C CA . PHE A 1 92 ? -6.342 2.498 5.928 1.00 98.62 92 PHE A CA 1
ATOM 645 C C . PHE A 1 92 ? -6.346 1.462 4.784 1.00 98.62 92 PHE A C 1
ATOM 647 O O . PHE A 1 92 ? -5.847 0.358 4.976 1.00 98.62 92 PHE A O 1
ATOM 654 N N . SER A 1 93 ? -6.825 1.825 3.584 1.00 98.38 93 SER A N 1
ATOM 655 C CA . SER A 1 93 ? -6.746 0.963 2.391 1.00 98.38 93 SER A CA 1
ATOM 656 C C . SER A 1 93 ? -5.295 0.752 1.960 1.00 98.38 93 SER A C 1
ATOM 658 O O . SER A 1 93 ? -4.873 -0.382 1.774 1.00 98.38 93 SER A O 1
ATOM 660 N N . ILE A 1 94 ? -4.514 1.833 1.862 1.00 98.56 94 ILE A N 1
ATOM 661 C CA . ILE A 1 94 ? -3.092 1.766 1.493 1.00 98.56 94 ILE A CA 1
ATOM 662 C C . ILE A 1 94 ? -2.286 0.965 2.525 1.00 98.56 94 ILE A C 1
ATOM 664 O O . ILE A 1 94 ? -1.405 0.184 2.165 1.00 98.56 94 ILE A O 1
ATOM 668 N N . LEU A 1 95 ? -2.589 1.127 3.816 1.00 98.69 95 LEU A N 1
ATOM 669 C CA . LEU A 1 95 ? -1.972 0.324 4.869 1.00 98.69 95 LEU A CA 1
ATOM 670 C C . LEU A 1 95 ? -2.317 -1.164 4.711 1.00 98.69 95 LEU A C 1
ATOM 672 O O . LEU A 1 95 ? -1.431 -2.005 4.859 1.00 98.69 95 LEU A O 1
ATOM 676 N N . ALA A 1 96 ? -3.569 -1.489 4.378 1.00 98.50 96 ALA A N 1
ATOM 677 C CA . ALA A 1 96 ? -3.990 -2.861 4.113 1.00 98.50 96 ALA A CA 1
ATOM 678 C C . ALA A 1 96 ? -3.202 -3.480 2.950 1.00 98.50 96 ALA A C 1
ATOM 680 O O . ALA A 1 96 ? -2.670 -4.578 3.095 1.00 98.50 96 ALA A O 1
ATOM 681 N N . ASP A 1 97 ? -3.058 -2.756 1.838 1.00 98.44 97 ASP A N 1
ATOM 682 C CA . ASP A 1 97 ? -2.253 -3.164 0.680 1.00 98.44 97 ASP A CA 1
ATOM 683 C C . ASP A 1 97 ? -0.799 -3.487 1.069 1.00 98.44 97 ASP A C 1
ATOM 685 O O . ASP A 1 97 ? -0.275 -4.554 0.742 1.00 98.44 97 ASP A O 1
ATOM 689 N N . LEU A 1 98 ? -0.155 -2.597 1.832 1.00 98.56 98 LEU A N 1
ATOM 690 C CA . LEU A 1 98 ? 1.221 -2.785 2.305 1.00 98.56 98 LEU A CA 1
ATOM 691 C C . LEU A 1 98 ? 1.365 -3.996 3.234 1.00 98.56 98 LEU A C 1
ATOM 693 O O . LEU A 1 98 ? 2.332 -4.753 3.125 1.00 98.56 98 LEU A O 1
ATOM 697 N N . CYS A 1 99 ? 0.420 -4.180 4.153 1.00 98.44 99 CYS A N 1
ATOM 698 C CA . CYS A 1 99 ? 0.487 -5.245 5.147 1.00 98.44 99 CYS A CA 1
ATOM 699 C C . CYS A 1 99 ? 0.028 -6.604 4.621 1.00 98.44 99 CYS A C 1
ATOM 701 O O . CYS A 1 99 ? 0.420 -7.623 5.179 1.00 98.44 99 CYS A O 1
ATOM 703 N N . ILE A 1 100 ? -0.737 -6.656 3.533 1.00 98.00 100 ILE A N 1
ATOM 704 C CA . ILE A 1 100 ? -0.998 -7.907 2.812 1.00 98.00 100 ILE A CA 1
ATOM 705 C C . ILE A 1 100 ? 0.253 -8.354 2.050 1.00 98.00 100 ILE A C 1
ATOM 707 O O . ILE A 1 100 ? 0.579 -9.540 2.068 1.00 98.00 100 ILE A O 1
ATOM 711 N N . ASP A 1 101 ? 0.972 -7.419 1.427 1.00 98.12 101 ASP A N 1
ATOM 712 C CA . ASP A 1 101 ? 2.212 -7.700 0.696 1.00 98.12 101 ASP A CA 1
ATOM 713 C C . ASP A 1 101 ? 3.330 -8.179 1.637 1.00 98.12 101 ASP A C 1
ATOM 715 O O . ASP A 1 101 ? 3.955 -9.217 1.415 1.00 98.12 101 ASP A O 1
ATOM 719 N N . MET A 1 102 ? 3.554 -7.459 2.743 1.00 97.69 102 MET A N 1
ATOM 720 C CA . MET A 1 102 ? 4.606 -7.779 3.713 1.00 97.69 102 MET A CA 1
ATOM 721 C C . MET A 1 102 ? 4.106 -7.700 5.165 1.00 97.69 102 MET A C 1
ATOM 723 O O . MET A 1 102 ? 4.458 -6.773 5.901 1.00 97.69 102 MET A O 1
ATOM 727 N N . PRO A 1 103 ? 3.349 -8.704 5.645 1.00 97.75 103 PRO A N 1
ATOM 728 C CA . PRO A 1 103 ? 2.664 -8.647 6.942 1.00 97.75 103 PRO A CA 1
ATOM 729 C C . PRO A 1 103 ? 3.599 -8.554 8.147 1.00 97.75 103 PRO A C 1
ATOM 731 O O . PRO A 1 103 ? 3.202 -8.078 9.206 1.00 97.75 103 PRO A O 1
ATOM 734 N N . SER A 1 104 ? 4.847 -9.006 8.027 1.00 97.06 104 SER A N 1
ATOM 735 C CA . SER A 1 104 ? 5.813 -9.005 9.135 1.00 97.06 104 SER A CA 1
ATOM 736 C C . SER A 1 104 ? 6.645 -7.721 9.238 1.00 97.06 104 SER A C 1
ATOM 738 O O . SER A 1 104 ? 7.567 -7.658 10.052 1.00 97.06 104 SER A O 1
ATOM 740 N N . MET A 1 105 ? 6.355 -6.709 8.419 1.00 96.81 105 MET A N 1
ATOM 741 C CA . MET A 1 105 ? 7.074 -5.439 8.435 1.00 96.81 105 MET A CA 1
ATOM 742 C C . MET A 1 105 ? 6.707 -4.565 9.641 1.00 96.81 105 MET A C 1
ATOM 744 O O . MET A 1 105 ? 5.582 -4.579 10.147 1.00 96.81 105 MET A O 1
ATOM 748 N N . ASN A 1 106 ? 7.670 -3.755 10.087 1.00 96.38 106 ASN A N 1
ATOM 749 C CA . ASN A 1 106 ? 7.414 -2.744 11.109 1.00 96.38 106 ASN A CA 1
ATOM 750 C C . ASN A 1 106 ? 6.477 -1.659 10.549 1.00 96.38 106 ASN A C 1
ATOM 752 O O . ASN A 1 106 ? 6.773 -1.088 9.506 1.00 96.38 106 ASN A O 1
ATOM 756 N N . GLY A 1 107 ? 5.368 -1.400 11.240 1.00 96.25 107 GLY A N 1
ATOM 757 C CA . GLY A 1 107 ? 4.229 -0.600 10.781 1.00 96.25 107 GLY A CA 1
ATOM 758 C C . GLY A 1 107 ? 2.958 -1.437 10.584 1.00 96.25 107 GLY A C 1
ATOM 759 O O . GLY A 1 107 ? 1.856 -0.911 10.679 1.00 96.25 107 GLY A O 1
ATOM 760 N N . CYS A 1 108 ? 3.070 -2.759 10.410 1.00 98.44 108 CYS A N 1
ATOM 761 C CA . CYS A 1 108 ? 1.902 -3.627 10.218 1.00 98.44 108 CYS A CA 1
ATOM 762 C C . CYS A 1 108 ? 1.297 -4.190 11.504 1.00 98.44 108 CYS A C 1
ATOM 764 O O . CYS A 1 108 ? 0.254 -4.835 11.457 1.00 98.44 108 CYS A O 1
ATOM 766 N N . GLN A 1 109 ? 1.902 -3.950 12.668 1.00 97.75 109 GLN A N 1
ATOM 767 C CA . GLN A 1 109 ? 1.468 -4.566 13.926 1.00 97.75 109 GLN A CA 1
ATOM 768 C C . GLN A 1 109 ? 0.020 -4.204 14.270 1.00 97.75 109 GLN A C 1
ATOM 770 O O . GLN A 1 109 ? -0.753 -5.077 14.647 1.00 97.75 109 GLN A O 1
ATOM 775 N N . ARG A 1 110 ? -0.355 -2.930 14.099 1.00 97.62 110 ARG A N 1
ATOM 776 C CA . ARG A 1 110 ? -1.713 -2.449 14.379 1.00 97.62 110 ARG A CA 1
ATOM 777 C C . ARG A 1 110 ? -2.738 -2.980 13.388 1.00 97.62 110 ARG A C 1
ATOM 779 O O . ARG A 1 110 ? -3.777 -3.465 13.816 1.00 97.62 110 ARG A O 1
ATOM 786 N N . TYR A 1 111 ? -2.424 -2.947 12.094 1.00 98.19 111 TYR A N 1
ATOM 787 C CA . TYR A 1 111 ? -3.293 -3.524 11.071 1.00 98.19 111 TYR A CA 1
ATOM 788 C C . TYR A 1 111 ? -3.513 -5.022 11.308 1.00 98.19 111 TYR A C 1
ATOM 790 O O . TYR A 1 111 ? -4.648 -5.476 11.328 1.00 98.19 111 TYR A O 1
ATOM 798 N N . ASN A 1 112 ? -2.447 -5.781 11.573 1.00 97.94 112 ASN A N 1
ATOM 799 C CA . ASN A 1 112 ? -2.540 -7.218 11.832 1.00 97.94 112 ASN A CA 1
ATOM 800 C C . ASN A 1 112 ? -3.310 -7.536 13.115 1.00 97.94 112 ASN A C 1
ATOM 802 O O . ASN A 1 112 ? -4.009 -8.543 13.168 1.00 97.94 112 ASN A O 1
ATOM 806 N N . ALA A 1 113 ? -3.176 -6.693 14.141 1.00 97.25 113 ALA A N 1
ATOM 807 C CA . ALA A 1 113 ? -3.960 -6.816 15.358 1.00 97.25 113 ALA A CA 1
ATOM 808 C C . ALA A 1 113 ? -5.448 -6.564 15.083 1.00 97.25 113 ALA A C 1
ATOM 810 O O . ALA A 1 113 ? -6.281 -7.371 15.468 1.00 97.25 113 ALA A O 1
ATOM 811 N N . LEU A 1 114 ? -5.791 -5.492 14.362 1.00 97.75 114 LEU A N 1
ATOM 812 C CA . LEU A 1 114 ? -7.184 -5.149 14.070 1.00 97.75 114 LEU A CA 1
ATOM 813 C C . LEU A 1 114 ? -7.841 -6.069 13.047 1.00 97.75 114 LEU A C 1
ATOM 815 O O . LEU A 1 114 ? -9.030 -6.319 13.157 1.00 97.75 114 LEU A O 1
ATOM 819 N N . CYS A 1 115 ? -7.113 -6.522 12.032 1.00 98.00 115 CYS A N 1
ATOM 820 C CA . CYS A 1 115 ? -7.652 -7.244 10.877 1.00 98.00 115 CYS A CA 1
ATOM 821 C C . CYS A 1 115 ? -7.190 -8.705 10.835 1.00 98.00 115 CYS A C 1
ATOM 823 O O . CYS A 1 115 ? -7.174 -9.334 9.775 1.00 98.00 115 CYS A O 1
ATOM 825 N N . GLY A 1 116 ? -6.795 -9.243 11.990 1.00 96.75 116 GLY A N 1
ATOM 826 C CA . GLY A 1 116 ? -6.464 -10.649 12.157 1.00 96.75 116 GLY A CA 1
ATOM 827 C C . GLY A 1 116 ? -7.698 -11.564 12.103 1.00 96.75 116 GLY A C 1
ATOM 828 O O . GLY A 1 116 ? -8.841 -11.099 12.141 1.00 96.75 116 GLY A O 1
ATOM 829 N N . PRO A 1 117 ? -7.491 -12.890 12.019 1.00 97.00 117 PRO A N 1
ATOM 830 C CA . PRO A 1 117 ? -8.580 -13.860 12.086 1.00 97.00 117 PRO A CA 1
ATOM 831 C C . PRO A 1 117 ? -9.379 -13.716 13.387 1.00 97.00 117 PRO A C 1
ATOM 833 O O . PRO A 1 117 ? -8.783 -13.706 14.456 1.00 97.00 117 PRO A O 1
ATOM 836 N N . GLY A 1 118 ? -10.711 -13.671 13.285 1.00 96.56 118 GLY A N 1
ATOM 837 C CA . GLY A 1 118 ? -11.616 -13.548 14.439 1.00 96.56 118 GLY A CA 1
ATOM 838 C C . GLY A 1 118 ? -12.136 -12.131 14.678 1.00 96.56 118 GLY A C 1
ATOM 839 O O . GLY A 1 118 ? -13.238 -11.988 15.211 1.00 96.56 118 GLY A O 1
ATOM 840 N N . SER A 1 119 ? -11.413 -11.121 14.185 1.00 97.88 119 SER A N 1
ATOM 841 C CA . SER A 1 119 ? -11.739 -9.723 14.446 1.00 97.88 119 SER A CA 1
ATOM 842 C C . SER A 1 119 ? -13.151 -9.357 14.007 1.00 97.88 119 SER A C 1
ATOM 844 O O . SER A 1 119 ? -13.597 -9.698 12.905 1.00 97.88 119 SER A O 1
ATOM 846 N N . VAL A 1 120 ? -13.838 -8.589 14.853 1.00 98.12 120 VAL A N 1
ATOM 847 C CA . VAL A 1 120 ? -15.155 -8.026 14.541 1.00 98.12 120 VAL A CA 1
ATOM 848 C C . VAL A 1 120 ? -15.075 -6.613 13.958 1.00 98.12 120 VAL A C 1
ATOM 850 O O . VAL A 1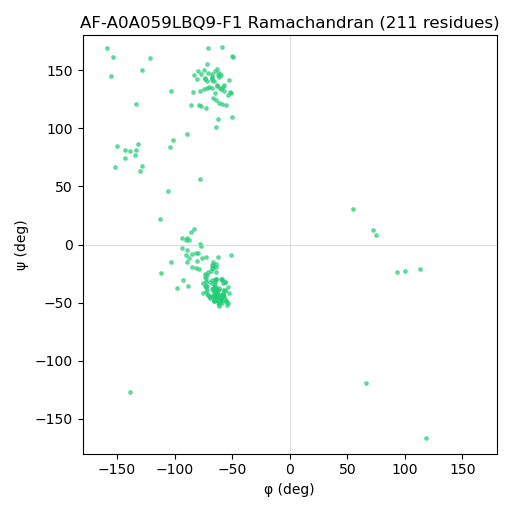 120 ? -16.108 -6.050 13.595 1.00 98.12 120 VAL A O 1
ATOM 853 N N . VAL A 1 121 ? -13.877 -6.026 13.852 1.00 97.94 121 VAL A N 1
ATOM 854 C CA . VAL A 1 121 ? -13.658 -4.640 13.409 1.00 97.94 121 VAL A CA 1
ATOM 855 C C . VAL A 1 121 ? -14.147 -4.451 11.970 1.00 97.94 121 VAL A C 1
ATOM 857 O O . VAL A 1 121 ? -13.526 -4.894 11.004 1.00 97.94 121 VAL A O 1
ATOM 860 N N . THR A 1 122 ? -15.259 -3.731 11.801 1.00 98.19 122 THR A N 1
ATOM 861 C CA . THR A 1 122 ? -15.913 -3.587 10.488 1.00 98.19 122 THR A CA 1
ATOM 862 C C . THR A 1 122 ? -15.052 -2.864 9.456 1.00 98.19 122 THR A C 1
ATOM 864 O O . THR A 1 122 ? -15.149 -3.181 8.269 1.00 98.19 122 THR A O 1
ATOM 867 N N . GLN A 1 123 ? -14.173 -1.949 9.884 1.00 98.06 123 GLN A N 1
ATOM 868 C CA . GLN A 1 123 ? -13.255 -1.219 9.000 1.00 98.06 123 GLN A CA 1
ATOM 869 C C . GLN A 1 123 ? -12.412 -2.160 8.125 1.00 98.06 123 GLN A C 1
ATOM 871 O O . GLN A 1 123 ? -12.225 -1.874 6.946 1.00 98.06 123 GLN A O 1
ATOM 876 N N . CYS A 1 124 ? -11.993 -3.314 8.657 1.00 98.06 124 CYS A N 1
ATOM 877 C CA . CYS A 1 124 ? -11.201 -4.320 7.940 1.00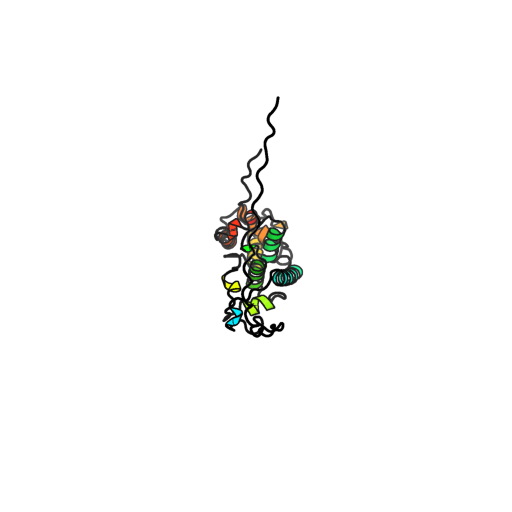 98.06 124 CYS A CA 1
ATOM 878 C C . CYS A 1 124 ? -11.933 -4.958 6.748 1.00 98.06 124 CYS A C 1
ATOM 880 O O . CYS A 1 124 ? -11.307 -5.578 5.894 1.00 98.06 124 CYS A O 1
ATOM 882 N N . THR A 1 125 ? -13.260 -4.821 6.685 1.00 97.00 125 THR A N 1
ATOM 883 C CA . THR A 1 125 ? -14.092 -5.366 5.598 1.00 97.00 125 THR A CA 1
ATOM 884 C C . THR A 1 125 ? -14.718 -4.287 4.721 1.00 97.00 125 THR A C 1
ATOM 886 O O . THR A 1 125 ? -15.044 -4.554 3.568 1.00 97.00 125 THR A O 1
ATOM 889 N N . THR A 1 126 ? -14.897 -3.071 5.245 1.00 97.62 126 THR A N 1
ATOM 890 C CA . THR A 1 126 ? -15.521 -1.955 4.519 1.00 97.62 126 THR A CA 1
ATOM 891 C C . THR A 1 126 ? -14.503 -1.073 3.806 1.00 97.62 126 THR A C 1
ATOM 893 O O . THR A 1 126 ? -14.815 -0.524 2.751 1.00 97.62 126 THR A O 1
ATOM 896 N N . VAL A 1 127 ? -13.288 -0.956 4.346 1.00 97.50 127 VAL A N 1
ATOM 897 C CA . VAL A 1 127 ? -12.162 -0.263 3.714 1.00 97.50 127 VAL A CA 1
ATOM 898 C C . VAL A 1 127 ? -11.215 -1.323 3.172 1.00 97.50 127 VAL A C 1
ATOM 900 O O . VAL A 1 127 ? -10.277 -1.754 3.838 1.00 97.50 127 VAL A O 1
ATOM 903 N N . THR A 1 128 ? -11.531 -1.807 1.976 1.00 95.44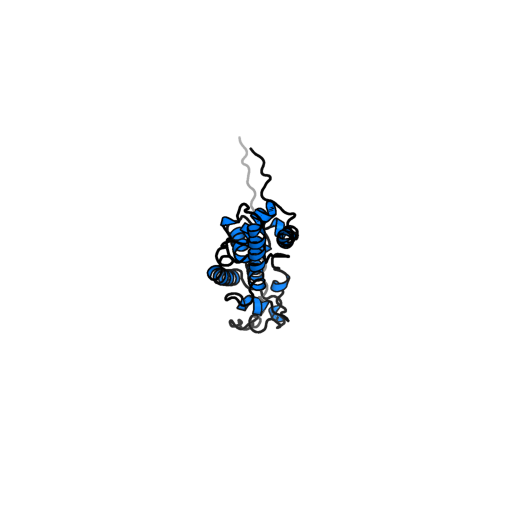 128 THR A N 1
ATOM 904 C CA . THR A 1 128 ? -10.811 -2.918 1.352 1.00 95.44 128 THR A CA 1
ATOM 905 C C . THR A 1 128 ? -9.538 -2.447 0.648 1.00 95.44 128 THR A C 1
ATOM 907 O O . THR A 1 128 ? -9.589 -1.386 0.024 1.00 95.44 128 THR A O 1
ATOM 910 N N . PRO A 1 129 ? -8.467 -3.260 0.642 1.00 97.38 129 PRO A N 1
ATOM 911 C CA . PRO A 1 129 ? -7.284 -3.042 -0.196 1.00 97.38 129 PRO A CA 1
ATOM 912 C C . PRO A 1 129 ? -7.639 -3.008 -1.690 1.00 97.38 129 PRO A C 1
ATOM 914 O O . PRO A 1 129 ? -8.753 -3.374 -2.093 1.00 97.38 129 PRO A O 1
ATOM 917 N N . VAL A 1 130 ? -6.679 -2.621 -2.529 1.00 97.19 130 VAL A N 1
ATOM 918 C CA . VAL A 1 130 ? -6.823 -2.671 -3.985 1.00 97.19 130 VAL A CA 1
ATOM 919 C C . VAL A 1 130 ? -7.034 -4.122 -4.434 1.00 97.19 130 VAL A C 1
ATOM 921 O O . VAL A 1 130 ? -6.189 -4.991 -4.192 1.00 97.19 130 VAL A O 1
ATOM 924 N N . PRO A 1 131 ? -8.150 -4.429 -5.117 1.00 96.62 131 PRO A N 1
ATOM 925 C CA . PRO A 1 131 ? -8.403 -5.775 -5.600 1.00 96.62 131 PRO A CA 1
ATOM 926 C C . PRO A 1 131 ? -7.313 -6.221 -6.573 1.00 96.62 131 PRO A C 1
ATOM 928 O O . PRO A 1 131 ? -6.938 -5.481 -7.481 1.00 96.62 131 PRO A O 1
ATOM 931 N N . HIS A 1 132 ? -6.831 -7.453 -6.399 1.00 96.31 132 HIS A N 1
ATOM 932 C CA . HIS A 1 132 ? -5.766 -8.029 -7.226 1.00 96.31 132 HIS A CA 1
ATOM 933 C C . HIS A 1 132 ? -4.485 -7.179 -7.275 1.00 96.31 132 HIS A C 1
ATOM 935 O O . HIS A 1 132 ? -3.783 -7.215 -8.284 1.00 96.31 132 HIS A O 1
ATOM 941 N N . MET A 1 133 ? -4.166 -6.429 -6.209 1.00 96.56 133 MET A N 1
ATOM 942 C CA . MET A 1 133 ? -2.906 -5.689 -6.138 1.00 96.56 133 MET A CA 1
ATOM 943 C C . MET A 1 133 ? -1.723 -6.609 -6.462 1.00 96.56 133 MET A C 1
ATOM 945 O O . MET A 1 133 ? -1.585 -7.697 -5.897 1.00 96.56 133 MET A O 1
ATOM 949 N N . VAL A 1 134 ? -0.853 -6.159 -7.367 1.00 97.56 134 VAL A N 1
ATOM 950 C CA . VAL A 1 134 ? 0.389 -6.873 -7.666 1.00 97.56 134 VAL A CA 1
ATOM 951 C C . VAL A 1 134 ? 1.358 -6.697 -6.498 1.00 97.56 134 VAL A C 1
ATOM 953 O O . VAL A 1 134 ? 1.788 -5.581 -6.201 1.00 97.56 134 VAL A O 1
ATOM 956 N N . MET A 1 135 ? 1.726 -7.800 -5.851 1.00 98.06 135 MET A N 1
ATOM 957 C CA . MET A 1 135 ? 2.675 -7.788 -4.736 1.00 98.06 135 MET A CA 1
ATOM 958 C C . MET A 1 135 ? 4.050 -7.299 -5.192 1.00 98.06 135 MET A C 1
ATOM 960 O O . MET A 1 135 ? 4.440 -7.483 -6.348 1.00 98.06 135 MET A O 1
ATOM 964 N N . THR A 1 136 ? 4.812 -6.684 -4.287 1.00 98.31 136 THR A N 1
ATOM 965 C CA . THR A 1 136 ? 6.089 -6.036 -4.621 1.00 98.31 136 THR A CA 1
ATOM 966 C C . THR A 1 136 ? 7.059 -7.003 -5.291 1.00 98.31 136 THR A C 1
ATOM 968 O O . THR A 1 136 ? 7.653 -6.683 -6.322 1.00 98.31 136 THR A O 1
ATOM 971 N N . TYR A 1 137 ? 7.219 -8.203 -4.729 1.00 98.00 137 TYR A N 1
ATOM 972 C CA . TYR A 1 137 ? 8.148 -9.191 -5.278 1.00 98.00 137 TYR A CA 1
ATOM 973 C C . TYR A 1 137 ? 7.652 -9.823 -6.580 1.00 98.00 137 TYR A C 1
ATOM 975 O O . TYR A 1 137 ? 8.477 -10.077 -7.456 1.00 98.00 137 TYR A O 1
ATOM 983 N N . ASP A 1 138 ? 6.338 -9.985 -6.752 1.00 98.25 138 ASP A N 1
ATOM 984 C CA . ASP A 1 138 ? 5.758 -10.452 -8.015 1.00 98.25 138 ASP A CA 1
ATOM 985 C C . ASP A 1 138 ? 5.979 -9.425 -9.131 1.00 98.25 138 ASP A C 1
ATOM 987 O O . ASP A 1 138 ? 6.346 -9.792 -10.248 1.00 98.25 138 ASP A O 1
ATOM 991 N N . ALA A 1 139 ? 5.837 -8.130 -8.826 1.00 98.25 139 ALA A N 1
ATOM 992 C CA . ALA A 1 139 ? 6.119 -7.060 -9.776 1.00 98.25 139 ALA A CA 1
ATOM 993 C C . ALA A 1 139 ? 7.602 -7.031 -10.180 1.00 98.25 139 ALA A C 1
ATOM 995 O O . ALA A 1 139 ? 7.913 -6.949 -11.369 1.00 98.25 139 ALA A O 1
ATOM 996 N N . ILE A 1 140 ? 8.520 -7.151 -9.213 1.00 98.31 140 ILE A N 1
ATOM 997 C CA . ILE A 1 140 ? 9.965 -7.240 -9.480 1.00 98.31 140 ILE A CA 1
ATOM 998 C C . ILE A 1 140 ? 10.272 -8.448 -10.371 1.00 98.31 140 ILE A C 1
ATOM 1000 O O . ILE A 1 140 ? 10.954 -8.303 -11.386 1.00 98.31 140 ILE A O 1
ATOM 1004 N N . ASP A 1 141 ? 9.776 -9.634 -10.016 1.00 98.12 141 ASP A N 1
ATOM 1005 C CA . ASP A 1 141 ? 10.072 -10.865 -10.751 1.00 98.12 141 ASP A CA 1
ATOM 1006 C C . ASP A 1 141 ? 9.476 -10.832 -12.168 1.00 98.12 1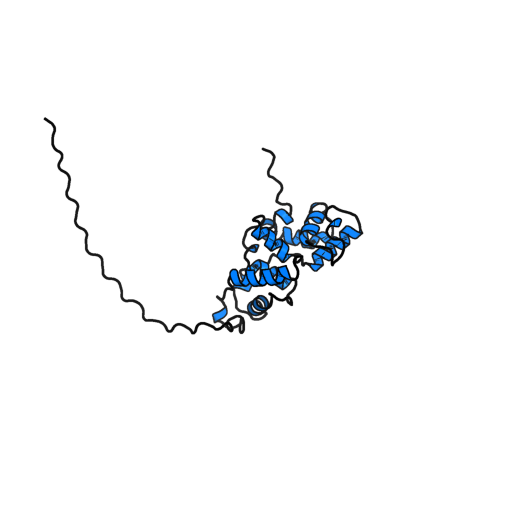41 ASP A C 1
ATOM 1008 O O . ASP A 1 141 ? 10.157 -11.219 -13.121 1.00 98.12 141 ASP A O 1
ATOM 1012 N N . ALA A 1 142 ? 8.270 -10.282 -12.343 1.00 97.81 142 ALA A N 1
ATOM 1013 C CA . ALA A 1 142 ? 7.663 -10.060 -13.655 1.00 97.81 142 ALA A CA 1
ATOM 1014 C C . ALA A 1 142 ? 8.509 -9.120 -14.528 1.00 97.81 142 ALA A C 1
ATOM 1016 O O . ALA A 1 142 ? 8.812 -9.454 -15.677 1.00 97.81 142 ALA A O 1
ATOM 1017 N N . VAL A 1 143 ? 8.941 -7.975 -13.987 1.00 97.81 143 VAL A N 1
ATOM 1018 C CA . VAL A 1 143 ? 9.783 -7.009 -14.709 1.00 97.81 143 VAL A CA 1
ATOM 1019 C C . VAL A 1 143 ? 11.120 -7.632 -15.100 1.00 97.81 143 VAL A C 1
ATOM 1021 O O . VAL A 1 143 ? 11.491 -7.586 -16.272 1.00 97.81 143 VAL A O 1
ATOM 1024 N N . LEU A 1 144 ? 11.831 -8.267 -14.164 1.00 97.50 144 LEU A N 1
ATOM 1025 C CA . LEU A 1 144 ? 13.129 -8.888 -14.447 1.00 97.50 144 LEU A CA 1
ATOM 1026 C C . LEU A 1 144 ? 13.008 -10.017 -15.479 1.00 97.50 144 LEU A C 1
ATOM 1028 O O . LEU A 1 144 ? 13.857 -10.126 -16.366 1.00 97.50 144 LEU A O 1
ATOM 1032 N N . ALA A 1 145 ? 11.944 -10.822 -15.416 1.00 97.38 145 ALA A N 1
ATOM 1033 C CA . ALA A 1 145 ? 11.688 -11.871 -16.397 1.00 97.38 145 ALA A CA 1
ATOM 1034 C C . ALA A 1 145 ? 11.488 -11.294 -17.808 1.00 97.38 145 ALA A C 1
ATOM 1036 O O . ALA A 1 145 ? 12.140 -11.751 -18.752 1.00 97.38 145 ALA A O 1
ATOM 1037 N N . MET A 1 146 ? 10.657 -10.259 -17.960 1.00 96.50 146 MET A N 1
ATOM 1038 C CA . MET A 1 146 ? 10.422 -9.607 -19.256 1.00 96.50 146 MET A CA 1
ATOM 1039 C C . MET A 1 146 ? 11.694 -8.936 -19.790 1.00 96.50 146 MET A C 1
ATOM 1041 O O . MET A 1 146 ? 12.100 -9.182 -20.929 1.00 96.50 146 MET A O 1
ATOM 1045 N N . CYS A 1 147 ? 12.382 -8.175 -18.939 1.00 95.94 147 CYS A N 1
ATOM 1046 C CA . CYS A 1 147 ? 13.589 -7.433 -19.297 1.00 95.94 147 CYS A CA 1
ATOM 1047 C C . CYS A 1 147 ? 14.796 -8.329 -19.610 1.00 95.94 147 CYS A C 1
ATOM 1049 O O . CYS A 1 147 ? 15.698 -7.910 -20.334 1.00 95.94 147 CYS A O 1
ATOM 1051 N N . SER A 1 148 ? 14.820 -9.568 -19.106 1.00 96.19 148 SER A N 1
ATOM 1052 C CA . SER A 1 148 ? 15.850 -10.553 -19.465 1.00 96.19 148 SER A CA 1
ATOM 1053 C C . SER A 1 148 ? 15.698 -11.100 -20.888 1.00 96.19 148 SER A C 1
ATOM 1055 O O . SER A 1 148 ? 16.684 -11.516 -21.494 1.00 96.19 148 SER A O 1
ATOM 1057 N N . SER A 1 149 ? 14.474 -11.088 -21.429 1.00 93.75 149 SER A N 1
ATOM 1058 C CA . SER A 1 149 ? 14.170 -11.628 -22.759 1.00 93.75 149 SER A CA 1
ATOM 1059 C C . SER A 1 149 ? 14.350 -10.583 -23.859 1.00 93.75 149 SER A C 1
ATOM 1061 O O . SER A 1 149 ? 14.788 -10.907 -24.962 1.00 93.75 149 SER A O 1
ATOM 1063 N N . MET A 1 150 ? 14.018 -9.323 -23.571 1.00 91.69 150 MET A N 1
ATOM 1064 C CA . MET A 1 150 ? 14.200 -8.194 -24.481 1.00 91.69 150 MET A CA 1
ATOM 1065 C C . MET A 1 150 ? 14.321 -6.881 -23.700 1.00 91.69 150 MET A C 1
ATOM 1067 O O . MET A 1 150 ? 13.657 -6.691 -22.687 1.00 91.69 150 MET A O 1
ATOM 1071 N N . SER A 1 151 ? 15.149 -5.950 -24.182 1.00 92.50 151 SER A N 1
ATOM 1072 C CA . SER A 1 151 ? 15.257 -4.616 -23.579 1.00 92.50 151 SER A CA 1
ATOM 1073 C C . SER A 1 151 ? 14.056 -3.759 -23.982 1.00 92.50 151 SER A C 1
ATOM 1075 O O . SER A 1 151 ? 13.875 -3.476 -25.165 1.00 92.50 151 SER A O 1
ATOM 1077 N N . MET A 1 152 ? 13.271 -3.309 -23.005 1.00 91.19 152 MET A N 1
ATOM 1078 C CA . MET A 1 152 ? 12.063 -2.493 -23.198 1.00 91.19 152 MET A CA 1
ATOM 1079 C C . MET A 1 152 ? 12.188 -1.157 -22.444 1.00 91.19 152 MET A C 1
ATOM 1081 O O . MET A 1 152 ? 13.021 -1.047 -21.535 1.00 91.19 152 MET A O 1
ATOM 1085 N N . PRO A 1 153 ? 11.393 -0.124 -22.789 1.00 89.94 153 PRO A N 1
ATOM 1086 C CA . PRO A 1 153 ? 11.317 1.093 -21.984 1.00 89.94 153 PRO A CA 1
ATOM 1087 C C . PRO A 1 153 ? 11.028 0.762 -20.513 1.00 89.94 153 PRO A C 1
ATOM 1089 O O . PRO A 1 153 ? 10.151 -0.041 -20.216 1.00 89.94 153 PRO A O 1
ATOM 1092 N N . GLY A 1 154 ? 11.800 1.346 -19.594 1.00 89.88 154 GLY A N 1
ATOM 1093 C CA . GLY A 1 154 ? 11.701 1.068 -18.155 1.00 89.88 154 GLY A CA 1
ATOM 1094 C C . GLY A 1 154 ? 12.639 -0.032 -17.641 1.00 89.88 154 GLY A C 1
ATOM 1095 O O . GLY A 1 154 ? 13.050 0.033 -16.488 1.00 89.88 154 GLY A O 1
ATOM 1096 N N . CYS A 1 155 ? 13.106 -0.970 -18.476 1.00 95.19 155 CYS A N 1
ATOM 1097 C CA . CYS A 1 155 ? 13.993 -2.056 -18.022 1.00 95.19 155 CYS A CA 1
ATOM 1098 C C . CYS A 1 155 ? 15.311 -1.570 -17.399 1.00 95.19 155 CYS A C 1
ATOM 1100 O O . CYS A 1 155 ? 15.850 -2.200 -16.495 1.00 95.19 155 CYS A O 1
ATOM 1102 N N . SER A 1 156 ? 15.826 -0.415 -17.828 1.00 96.00 156 SER A N 1
ATOM 1103 C CA . SER A 1 156 ? 17.020 0.190 -17.226 1.00 96.00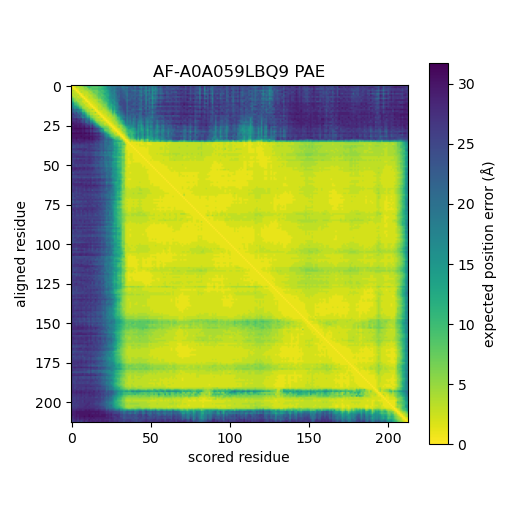 156 SER A CA 1
ATOM 1104 C C . SER A 1 156 ? 16.804 0.681 -15.789 1.00 96.00 156 SER A C 1
ATOM 1106 O O . SER A 1 156 ? 17.780 0.927 -15.086 1.00 96.00 156 SER A O 1
ATOM 1108 N N . GLN A 1 157 ? 15.551 0.855 -15.358 1.00 95.19 157 GLN A N 1
ATOM 1109 C CA . GLN A 1 157 ? 15.196 1.272 -14.000 1.00 95.19 157 GLN A CA 1
ATOM 1110 C C . GLN A 1 157 ? 15.123 0.084 -13.035 1.00 95.19 157 GLN A C 1
ATOM 1112 O O . GLN A 1 157 ? 15.235 0.286 -11.832 1.00 95.19 157 GLN A O 1
ATOM 1117 N N . CYS A 1 158 ? 14.984 -1.143 -13.546 1.00 96.81 158 CYS A N 1
ATOM 1118 C CA . CYS A 1 158 ? 14.854 -2.357 -12.749 1.00 96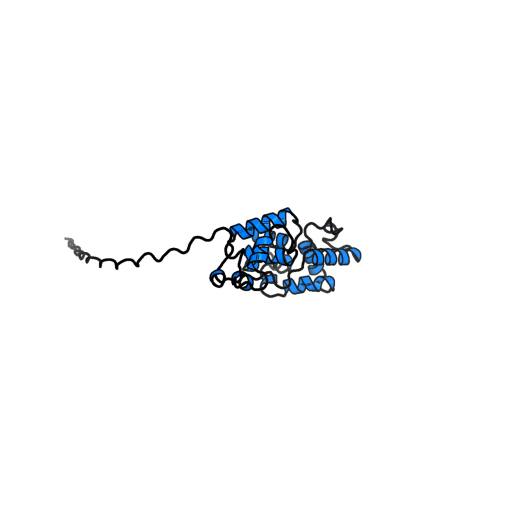.81 158 CYS A CA 1
ATOM 1119 C C . CYS A 1 158 ? 15.805 -3.442 -13.276 1.00 96.81 158 CYS A C 1
ATOM 1121 O O . CYS A 1 158 ? 15.436 -4.259 -14.117 1.00 96.81 158 CYS A O 1
ATOM 1123 N N . THR A 1 159 ? 17.057 -3.437 -12.811 1.00 96.75 159 THR A N 1
ATOM 1124 C CA . THR A 1 159 ? 18.099 -4.357 -13.318 1.00 96.75 159 THR A CA 1
ATOM 1125 C C . THR A 1 159 ? 18.392 -5.531 -12.392 1.00 96.75 159 THR A C 1
ATOM 1127 O O . THR A 1 159 ? 19.028 -6.502 -12.796 1.00 96.75 159 THR A O 1
ATOM 1130 N N . SER A 1 160 ? 17.946 -5.461 -11.140 1.00 97.00 160 SER A N 1
ATOM 1131 C CA . SER A 1 160 ? 18.025 -6.560 -10.177 1.00 97.00 160 SER A CA 1
ATOM 1132 C C . SER A 1 160 ? 16.997 -6.361 -9.067 1.00 97.00 160 SER A C 1
ATOM 1134 O O . SER A 1 160 ? 16.452 -5.269 -8.922 1.00 97.00 160 SER A O 1
ATOM 1136 N N . LYS A 1 161 ? 16.787 -7.380 -8.223 1.00 96.12 161 LYS A N 1
ATOM 1137 C CA . LYS A 1 161 ? 15.876 -7.281 -7.068 1.00 96.12 161 LYS A CA 1
ATOM 1138 C C . LYS A 1 161 ? 16.228 -6.132 -6.116 1.00 96.12 161 LYS A C 1
ATOM 1140 O O . LYS A 1 161 ? 15.342 -5.545 -5.513 1.00 96.12 161 LYS A O 1
ATOM 1145 N N . SER A 1 162 ? 17.515 -5.807 -5.992 1.00 96.25 162 SER A N 1
ATOM 1146 C CA . SER A 1 162 ? 18.004 -4.711 -5.144 1.00 96.25 162 SER A CA 1
ATOM 1147 C C . SER A 1 162 ? 18.080 -3.365 -5.868 1.00 96.25 162 SER A C 1
ATOM 1149 O O . SER A 1 162 ? 18.336 -2.351 -5.228 1.00 96.25 162 SER A O 1
ATOM 1151 N N . ASN A 1 163 ? 17.895 -3.342 -7.190 1.00 97.00 163 ASN A N 1
ATOM 1152 C CA . ASN A 1 163 ? 17.974 -2.139 -8.012 1.00 97.00 163 ASN A CA 1
ATOM 1153 C C . ASN A 1 163 ? 16.718 -2.020 -8.875 1.00 97.00 163 ASN A C 1
ATOM 1155 O O . ASN A 1 163 ? 16.773 -2.208 -10.091 1.00 97.00 163 ASN A O 1
ATOM 1159 N N . CYS A 1 164 ? 15.596 -1.789 -8.196 1.00 97.62 164 CYS A N 1
ATOM 1160 C CA . CYS A 1 164 ? 14.269 -1.626 -8.772 1.00 97.62 164 CYS A CA 1
ATOM 1161 C C . CYS A 1 164 ? 13.459 -0.681 -7.861 1.00 97.62 164 CYS A C 1
ATOM 1163 O O . CYS A 1 164 ? 12.797 -1.142 -6.935 1.00 97.62 164 CYS A O 1
ATOM 1165 N N . PRO A 1 165 ? 13.586 0.648 -8.030 1.00 97.38 165 PRO A N 1
ATOM 1166 C CA . PRO A 1 165 ? 13.050 1.622 -7.081 1.00 97.38 165 PRO A CA 1
ATOM 1167 C C . PRO A 1 165 ? 11.522 1.750 -7.142 1.00 97.38 165 PRO A C 1
ATOM 1169 O O . PRO A 1 165 ? 10.916 2.140 -6.150 1.00 97.38 165 PRO A O 1
ATOM 1172 N N . ASP A 1 166 ? 10.910 1.430 -8.286 1.00 97.31 166 ASP A N 1
ATOM 1173 C CA . ASP A 1 166 ? 9.456 1.443 -8.473 1.00 97.31 166 ASP A CA 1
ATOM 1174 C C . ASP A 1 166 ? 9.034 0.273 -9.388 1.00 97.31 166 ASP A C 1
ATOM 1176 O O . ASP A 1 166 ? 8.906 0.432 -10.613 1.00 97.31 166 ASP A O 1
ATOM 1180 N N . PRO A 1 167 ? 8.910 -0.947 -8.831 1.00 97.81 167 PRO A N 1
ATOM 1181 C CA . PRO A 1 167 ? 8.617 -2.136 -9.620 1.00 97.81 167 PRO A CA 1
ATOM 1182 C C . PRO A 1 167 ? 7.237 -2.075 -10.271 1.00 97.81 167 PRO A C 1
ATOM 1184 O O . PRO A 1 167 ? 7.104 -2.500 -11.416 1.00 9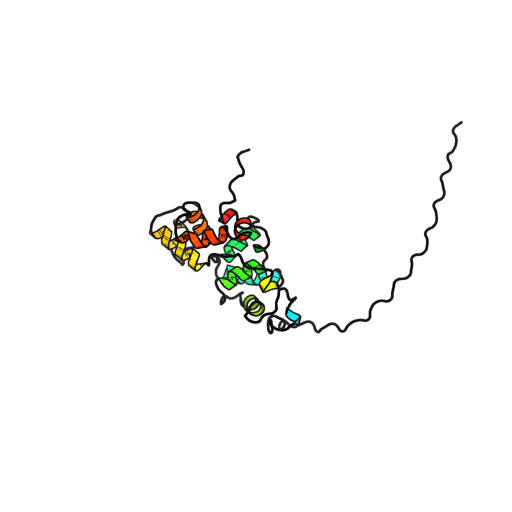7.81 167 PRO A O 1
ATOM 1187 N N . ILE A 1 168 ? 6.229 -1.505 -9.601 1.00 97.88 168 ILE A N 1
ATOM 1188 C CA . ILE A 1 168 ? 4.872 -1.429 -10.152 1.00 97.88 168 ILE A CA 1
ATOM 1189 C C . ILE A 1 168 ? 4.772 -0.413 -11.294 1.00 97.88 168 ILE A C 1
ATOM 1191 O O . ILE A 1 168 ? 4.144 -0.713 -12.309 1.00 97.88 168 ILE A O 1
ATOM 1195 N N . ALA A 1 169 ? 5.435 0.746 -11.204 1.00 96.81 169 ALA A N 1
ATOM 1196 C CA . ALA A 1 169 ? 5.480 1.691 -12.319 1.00 96.81 169 ALA A CA 1
ATOM 1197 C C . ALA A 1 169 ? 6.280 1.128 -13.505 1.00 96.81 169 ALA A C 1
ATOM 1199 O O . ALA A 1 169 ? 5.886 1.292 -14.660 1.00 96.81 169 ALA A O 1
ATOM 1200 N N . THR A 1 170 ? 7.382 0.416 -13.239 1.00 97.19 170 THR A N 1
ATOM 1201 C CA . THR A 1 170 ? 8.151 -0.256 -14.300 1.00 97.19 170 THR A CA 1
ATOM 1202 C C . THR A 1 170 ? 7.314 -1.342 -14.979 1.00 97.19 170 THR A C 1
ATOM 1204 O O . THR A 1 170 ? 7.281 -1.409 -16.207 1.00 97.19 170 THR A O 1
ATOM 1207 N N . LEU A 1 171 ? 6.592 -2.151 -14.196 1.00 97.31 171 LEU A N 1
ATOM 1208 C CA . LEU A 1 171 ? 5.675 -3.174 -14.698 1.00 97.31 171 LEU A CA 1
ATOM 1209 C C . LEU A 1 171 ? 4.570 -2.561 -15.561 1.00 97.31 171 LEU A C 1
ATOM 1211 O O . LEU A 1 171 ? 4.341 -3.036 -16.669 1.00 97.31 171 LEU A O 1
ATOM 1215 N N . SER A 1 172 ? 3.944 -1.481 -15.090 1.00 96.50 172 SER A N 1
ATOM 1216 C CA . SER A 1 172 ? 2.944 -0.718 -15.842 1.00 96.50 172 SER A CA 1
ATOM 1217 C C . SER A 1 172 ? 3.483 -0.274 -17.206 1.00 96.50 172 SER A C 1
ATOM 1219 O O . SER A 1 172 ? 2.891 -0.608 -18.230 1.00 96.50 172 SER A O 1
ATOM 1221 N N . ASN A 1 173 ? 4.651 0.375 -17.255 1.00 95.31 173 ASN A N 1
ATOM 1222 C CA . ASN A 1 173 ? 5.250 0.837 -18.512 1.00 95.31 173 ASN A CA 1
ATOM 1223 C C . ASN A 1 173 ? 5.482 -0.301 -19.520 1.00 95.31 173 ASN A C 1
ATOM 1225 O O . ASN A 1 173 ? 5.210 -0.145 -20.712 1.00 95.31 173 ASN A O 1
ATOM 1229 N N . VAL A 1 174 ? 5.968 -1.452 -19.049 1.00 95.25 174 VAL A N 1
ATOM 1230 C CA . VAL A 1 174 ? 6.211 -2.619 -19.907 1.00 95.25 174 VAL A CA 1
ATOM 1231 C C . VAL A 1 174 ? 4.890 -3.228 -20.386 1.00 95.25 174 VAL A C 1
ATOM 1233 O O . VAL A 1 174 ? 4.720 -3.492 -21.580 1.00 95.25 174 VAL A O 1
ATOM 1236 N N . CYS A 1 175 ? 3.928 -3.401 -19.482 1.00 96.06 175 CYS A N 1
ATOM 1237 C CA . CYS A 1 175 ? 2.657 -4.053 -19.777 1.00 96.06 175 CYS A CA 1
ATOM 1238 C C . CYS A 1 175 ? 1.710 -3.206 -20.624 1.00 96.06 175 CYS A C 1
ATOM 1240 O O . CYS A 1 175 ? 0.971 -3.764 -21.431 1.00 96.06 175 CYS A O 1
ATOM 1242 N N . LEU A 1 176 ? 1.761 -1.878 -20.524 1.00 94.06 176 LEU A N 1
ATOM 1243 C CA . LEU A 1 176 ? 1.018 -0.992 -21.423 1.00 94.06 176 LEU A CA 1
ATOM 1244 C C . LEU A 1 176 ? 1.554 -1.047 -22.860 1.00 94.06 176 LEU A C 1
ATOM 1246 O O . LEU A 1 176 ? 0.786 -0.899 -23.808 1.00 94.06 176 LEU A O 1
ATOM 1250 N N . GLY A 1 177 ? 2.853 -1.304 -23.039 1.00 91.50 177 GLY A N 1
ATOM 1251 C CA . GLY A 1 177 ? 3.443 -1.503 -24.362 1.00 91.50 177 GLY A CA 1
ATOM 1252 C C . GLY A 1 177 ? 3.087 -2.856 -24.986 1.00 91.50 177 GLY A C 1
ATOM 1253 O O . GLY A 1 177 ? 2.912 -2.947 -26.201 1.00 91.50 177 GLY A O 1
ATOM 1254 N N . MET A 1 178 ? 2.990 -3.913 -24.172 1.00 92.06 178 MET A N 1
ATOM 1255 C CA . MET A 1 178 ? 2.734 -5.286 -24.627 1.00 92.06 178 MET A CA 1
ATOM 1256 C C . MET A 1 178 ? 1.824 -6.063 -23.652 1.00 92.06 178 MET A C 1
ATOM 1258 O O . MET A 1 178 ? 2.287 -6.982 -22.973 1.00 92.06 178 MET A O 1
ATOM 1262 N N . PRO A 1 179 ? 0.507 -5.782 -23.622 1.00 91.31 179 PRO A N 1
ATOM 1263 C CA . PRO A 1 179 ? -0.409 -6.361 -22.630 1.00 91.31 179 PRO A CA 1
ATOM 1264 C C . PRO A 1 179 ? -0.608 -7.878 -22.772 1.00 91.31 179 PRO A C 1
ATOM 1266 O O . PRO A 1 179 ? -1.054 -8.536 -21.839 1.00 91.31 179 PRO A O 1
ATOM 1269 N N . GLY A 1 180 ? -0.257 -8.455 -23.927 1.00 92.88 180 GLY A N 1
ATOM 1270 C CA . GLY A 1 180 ? -0.378 -9.891 -24.192 1.00 92.88 180 GLY A CA 1
ATOM 1271 C C . GLY A 1 180 ? 0.699 -10.771 -23.546 1.00 92.88 180 GLY A C 1
ATOM 1272 O O . GLY A 1 180 ? 0.674 -11.986 -23.742 1.00 92.88 180 GLY A O 1
ATOM 1273 N N . MET A 1 181 ? 1.666 -10.201 -22.818 1.00 94.69 181 MET A N 1
ATOM 1274 C CA . MET A 1 181 ? 2.667 -10.993 -22.097 1.00 94.69 181 MET A CA 1
ATOM 1275 C C . MET A 1 181 ? 2.040 -11.677 -20.881 1.00 94.69 181 MET A C 1
ATOM 1277 O O . MET A 1 181 ? 1.345 -11.045 -20.091 1.00 94.69 181 MET A O 1
ATOM 1281 N N . SER A 1 182 ? 2.335 -12.962 -20.668 1.00 96.75 182 SER A N 1
ATOM 1282 C CA . SER A 1 182 ? 1.796 -13.713 -19.522 1.00 96.75 182 SER A CA 1
ATOM 1283 C C . SER A 1 182 ? 2.167 -13.096 -18.168 1.00 96.75 182 SER A C 1
ATOM 1285 O O . SER A 1 182 ? 1.399 -13.185 -17.216 1.00 96.75 182 SER A O 1
ATOM 1287 N N . GLN A 1 183 ? 3.323 -12.433 -18.090 1.00 96.81 183 GLN A N 1
ATOM 1288 C CA . GLN A 1 183 ? 3.817 -11.723 -16.909 1.00 96.81 183 GLN A CA 1
ATOM 1289 C C . GLN A 1 183 ? 2.959 -10.497 -16.560 1.00 96.81 183 GLN A C 1
ATOM 1291 O O . GLN A 1 183 ? 2.970 -10.054 -15.417 1.00 96.81 183 GLN A O 1
ATOM 1296 N N . CYS A 1 184 ? 2.190 -9.974 -17.518 1.00 97.12 184 CYS A N 1
ATOM 1297 C CA . CYS A 1 184 ? 1.289 -8.847 -17.315 1.00 97.12 184 CYS A CA 1
ATOM 1298 C C . CYS A 1 184 ? -0.080 -9.254 -16.770 1.00 97.12 184 CYS A C 1
ATOM 1300 O O . CYS A 1 184 ? -0.846 -8.377 -16.387 1.00 97.12 184 CYS A O 1
ATOM 1302 N N . ALA A 1 185 ? -0.402 -10.551 -16.693 1.00 96.88 185 ALA A N 1
ATOM 1303 C CA . ALA A 1 185 ? -1.725 -10.998 -16.261 1.00 96.88 185 ALA A CA 1
ATOM 1304 C C . ALA A 1 185 ? -2.134 -10.479 -14.862 1.00 96.88 185 ALA A C 1
ATOM 1306 O O . ALA A 1 185 ? -3.255 -9.985 -14.745 1.00 96.88 185 ALA A O 1
ATOM 1307 N N . PRO A 1 186 ? -1.271 -10.490 -13.821 1.00 96.56 186 PRO A N 1
ATOM 1308 C CA . PRO A 1 186 ? -1.628 -9.917 -12.518 1.00 96.56 186 PRO A CA 1
ATOM 1309 C C . PRO A 1 186 ? -1.862 -8.403 -12.579 1.00 96.56 186 PRO A C 1
ATOM 1311 O O . PRO A 1 186 ? -2.781 -7.887 -11.952 1.00 96.56 186 PRO A O 1
ATOM 1314 N N . PHE A 1 187 ? -1.058 -7.692 -13.372 1.00 96.88 187 PHE A N 1
ATOM 1315 C CA . PHE A 1 187 ? -1.190 -6.249 -13.557 1.00 96.88 187 PHE A CA 1
ATOM 1316 C C . PHE A 1 187 ? -2.487 -5.881 -14.287 1.00 96.88 187 PHE A C 1
ATOM 1318 O O . PHE A 1 187 ? -3.209 -4.985 -13.858 1.00 96.88 187 PHE A O 1
ATOM 1325 N N . VAL A 1 188 ? -2.821 -6.614 -15.351 1.00 96.00 188 VAL A N 1
ATOM 1326 C CA . VAL A 1 188 ? -4.094 -6.463 -16.065 1.00 96.00 188 VAL A CA 1
ATOM 1327 C C . VAL A 1 188 ? -5.260 -6.765 -15.129 1.00 96.00 188 VAL A C 1
ATOM 1329 O O . VAL A 1 188 ? -6.192 -5.972 -15.073 1.00 96.00 188 VAL A O 1
ATOM 1332 N N . ALA A 1 189 ? -5.182 -7.828 -14.321 1.00 95.94 189 ALA A N 1
ATOM 1333 C CA . ALA A 1 189 ? -6.218 -8.142 -13.341 1.00 95.94 189 ALA A CA 1
ATOM 1334 C C . ALA A 1 189 ? -6.434 -6.997 -12.336 1.00 95.94 189 ALA A C 1
ATOM 1336 O O . ALA A 1 189 ? -7.577 -6.621 -12.097 1.00 95.94 189 ALA A O 1
ATOM 1337 N N . MET A 1 190 ? -5.363 -6.393 -11.807 1.00 95.88 190 MET A N 1
ATOM 1338 C CA . MET A 1 190 ? -5.444 -5.197 -10.953 1.00 95.88 190 MET A CA 1
ATOM 1339 C C . MET A 1 190 ? -6.151 -4.030 -11.665 1.00 95.88 190 MET A C 1
ATOM 1341 O O . MET A 1 190 ? -7.017 -3.369 -11.090 1.00 95.88 190 MET A O 1
ATOM 1345 N N . CYS A 1 191 ? -5.804 -3.786 -12.930 1.00 95.94 191 CYS A N 1
ATOM 1346 C CA . CYS A 1 191 ? -6.362 -2.696 -13.728 1.00 95.94 191 CYS A CA 1
ATOM 1347 C C . CYS A 1 191 ? -7.808 -2.932 -14.188 1.00 95.94 191 CYS A C 1
ATOM 1349 O O . CYS A 1 191 ? -8.558 -1.976 -14.367 1.00 95.94 191 CYS A O 1
ATOM 1351 N N . GLU A 1 192 ? -8.231 -4.180 -14.356 1.00 94.06 192 GLU A N 1
ATOM 1352 C CA . GLU A 1 192 ? -9.598 -4.536 -14.752 1.00 94.06 192 GLU A CA 1
ATOM 1353 C C . GLU A 1 192 ? -10.549 -4.669 -13.553 1.00 94.06 192 GLU A C 1
ATOM 1355 O O . GLU A 1 192 ? -11.769 -4.721 -13.732 1.00 94.06 192 GLU A O 1
ATOM 1360 N N . ALA A 1 193 ? -10.027 -4.684 -12.321 1.00 88.69 193 ALA A N 1
ATOM 1361 C CA . ALA A 1 193 ? -10.796 -4.938 -11.105 1.00 88.69 193 ALA A CA 1
ATOM 1362 C C . ALA A 1 193 ? -11.635 -3.741 -10.612 1.00 88.69 193 ALA A C 1
ATOM 1364 O O . ALA A 1 193 ? -11.545 -3.294 -9.465 1.00 88.69 193 ALA A O 1
ATOM 1365 N N . GLY A 1 194 ? -12.510 -3.227 -11.474 1.00 81.25 194 GLY A N 1
ATOM 1366 C CA . GLY A 1 194 ? -13.501 -2.213 -11.130 1.00 81.25 194 GLY A CA 1
ATOM 1367 C C . GLY A 1 194 ? -12.869 -0.875 -10.751 1.00 81.25 194 GLY A C 1
ATOM 1368 O O . GLY A 1 194 ? -12.211 -0.232 -11.568 1.00 81.25 194 GLY A O 1
ATOM 1369 N N . ALA A 1 195 ? -13.102 -0.425 -9.516 1.00 82.12 195 ALA A N 1
ATOM 1370 C CA . ALA A 1 195 ? -12.648 0.886 -9.060 1.00 82.12 195 ALA A CA 1
ATOM 1371 C C . ALA A 1 195 ? -11.111 0.993 -8.960 1.00 82.12 195 ALA A C 1
ATOM 1373 O O . ALA A 1 195 ? -10.597 2.105 -9.001 1.00 82.12 195 ALA A O 1
ATOM 1374 N N . GLY A 1 196 ? -10.370 -0.124 -8.880 1.00 79.12 196 GLY A N 1
ATOM 1375 C CA . GLY A 1 196 ? -8.903 -0.110 -8.787 1.00 79.12 196 GLY A CA 1
ATOM 1376 C C . GLY A 1 196 ? -8.251 0.532 -10.014 1.00 79.12 196 GLY A C 1
ATOM 1377 O O . GLY A 1 196 ? -7.495 1.496 -9.886 1.00 79.12 196 GLY A O 1
ATOM 1378 N N . GLY A 1 197 ? -8.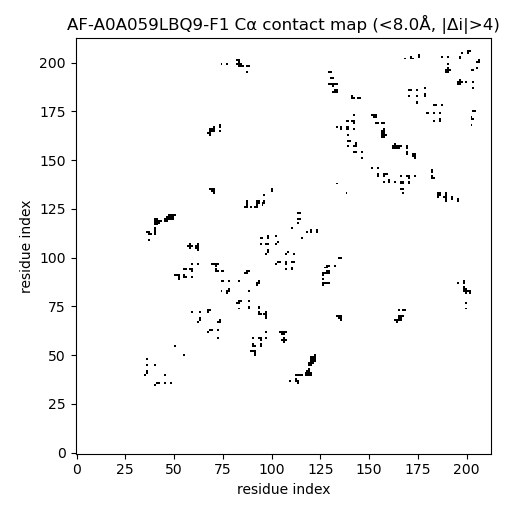628 0.083 -11.214 1.00 86.06 197 GLY A N 1
ATOM 1379 C CA . GLY A 1 197 ? -8.145 0.672 -12.467 1.00 86.06 197 GLY A CA 1
ATOM 1380 C C . GLY A 1 197 ? -8.587 2.117 -12.689 1.00 86.06 197 GLY A C 1
ATOM 1381 O O . GLY A 1 197 ? -7.849 2.901 -13.280 1.00 86.06 197 GLY A O 1
ATOM 1382 N N . GLN A 1 198 ? -9.765 2.496 -12.178 1.00 89.94 198 GLN A N 1
ATOM 1383 C CA . GLN A 1 198 ? -10.247 3.880 -12.238 1.00 89.94 198 GLN A CA 1
ATOM 1384 C C . GLN A 1 198 ? -9.457 4.793 -11.297 1.00 89.94 198 GLN A C 1
ATOM 1386 O O . GLN A 1 198 ? -9.078 5.895 -11.688 1.00 89.94 198 GLN A O 1
ATOM 1391 N N . THR A 1 199 ? -9.184 4.335 -10.073 1.00 93.75 199 THR A N 1
ATOM 1392 C CA . THR A 1 199 ? -8.402 5.091 -9.093 1.00 93.75 199 THR A CA 1
ATOM 1393 C C . THR A 1 199 ? -6.972 5.292 -9.573 1.00 93.75 199 THR A C 1
ATOM 1395 O O . THR A 1 199 ? -6.471 6.408 -9.486 1.00 93.75 199 THR A O 1
ATOM 1398 N N . PHE A 1 200 ? -6.335 4.262 -10.134 1.00 95.81 200 PHE A N 1
ATOM 1399 C CA . PHE A 1 200 ? -4.944 4.315 -10.594 1.00 95.81 200 PHE A CA 1
ATOM 1400 C C . PHE A 1 200 ? -4.838 4.379 -12.122 1.00 95.81 200 PHE A C 1
ATOM 1402 O O . PHE A 1 200 ? -4.028 3.684 -12.739 1.00 95.81 200 PHE A O 1
ATOM 1409 N N . ALA A 1 201 ? -5.645 5.239 -12.749 1.00 94.38 201 ALA A N 1
ATOM 1410 C CA . ALA A 1 201 ? -5.726 5.356 -14.205 1.00 94.38 201 ALA A CA 1
ATOM 1411 C C . ALA A 1 201 ? -4.371 5.644 -14.875 1.00 94.38 201 ALA A C 1
ATOM 1413 O O . ALA A 1 201 ? -4.135 5.178 -15.988 1.00 94.38 201 ALA A O 1
ATOM 1414 N N . GLN A 1 202 ? -3.462 6.368 -14.209 1.00 93.44 202 GLN A N 1
ATOM 1415 C CA . GLN A 1 202 ? -2.113 6.597 -14.737 1.00 93.44 202 GLN A CA 1
ATOM 1416 C C . GLN A 1 202 ? -1.299 5.305 -14.849 1.00 93.44 202 GLN A C 1
ATOM 1418 O O . GLN A 1 202 ? -0.662 5.093 -15.878 1.00 93.44 202 GLN A O 1
ATOM 1423 N N . LEU A 1 203 ? -1.362 4.421 -13.844 1.00 95.06 203 LEU A N 1
ATOM 1424 C CA . LEU A 1 203 ? -0.745 3.098 -13.945 1.00 95.06 203 LEU A CA 1
ATOM 1425 C C . LEU A 1 203 ? -1.425 2.277 -15.039 1.00 95.06 203 LEU A C 1
ATOM 1427 O O . LEU A 1 203 ? -0.747 1.654 -15.845 1.00 95.06 203 LEU A O 1
ATOM 1431 N N . CYS A 1 204 ? -2.751 2.302 -15.106 1.00 95.88 204 CYS A N 1
ATOM 1432 C CA . CYS A 1 204 ? -3.529 1.439 -15.992 1.00 95.88 204 CYS A CA 1
ATOM 1433 C C . CYS A 1 204 ? -3.715 1.974 -17.424 1.00 95.88 204 CYS A C 1
ATOM 1435 O O . CYS A 1 204 ? -4.505 1.420 -18.183 1.00 95.88 204 CYS A O 1
ATOM 1437 N N . GLY A 1 205 ? -3.003 3.038 -17.816 1.00 89.50 205 GLY A N 1
ATOM 1438 C CA . GLY A 1 205 ? -3.050 3.588 -19.177 1.00 89.50 205 GLY A CA 1
ATOM 1439 C C . GLY A 1 205 ? -4.318 4.382 -19.520 1.00 89.50 205 GLY A C 1
ATOM 1440 O O . GLY A 1 205 ? -4.491 4.787 -20.666 1.00 89.50 205 GLY A O 1
ATOM 1441 N N . GLY A 1 206 ? -5.186 4.660 -18.544 1.00 76.56 206 GLY A N 1
ATOM 1442 C CA . GLY A 1 206 ? -6.414 5.449 -18.707 1.00 76.56 206 GLY A CA 1
ATOM 1443 C C . GLY A 1 206 ? -6.201 6.968 -18.767 1.00 76.56 206 GLY A C 1
ATOM 1444 O O . GLY A 1 206 ? -7.165 7.716 -18.894 1.00 76.56 206 GLY A O 1
ATOM 1445 N N . GLY A 1 207 ? -4.956 7.448 -18.675 1.00 60.47 207 GLY A N 1
ATOM 1446 C CA . GLY A 1 207 ? -4.612 8.877 -18.664 1.00 60.47 207 GLY A CA 1
ATOM 1447 C C . GLY A 1 207 ? -4.516 9.557 -20.038 1.00 60.47 207 GLY A C 1
ATOM 1448 O O . GLY A 1 207 ? -3.958 10.648 -20.117 1.00 60.47 207 GLY A O 1
ATOM 1449 N N . GLY A 1 208 ? -4.992 8.923 -21.115 1.00 52.28 208 GLY A N 1
ATOM 1450 C CA . GLY A 1 208 ? -4.695 9.329 -22.491 1.00 52.28 208 GLY A CA 1
ATOM 1451 C C . GLY A 1 208 ? -5.904 9.464 -23.413 1.00 52.28 208 GLY A C 1
ATOM 1452 O O . GLY A 1 208 ? -5.961 8.757 -24.408 1.00 52.28 208 GLY A O 1
ATOM 1453 N N . ASP A 1 209 ? -6.821 10.391 -23.120 1.00 49.88 209 ASP A N 1
ATOM 1454 C CA . ASP A 1 209 ? -7.581 11.104 -24.164 1.00 49.88 209 ASP A CA 1
ATOM 1455 C C . ASP A 1 209 ? -8.002 12.500 -23.665 1.00 49.88 209 ASP A C 1
ATOM 1457 O O . ASP A 1 209 ? -9.168 12.807 -23.423 1.00 49.88 209 ASP A O 1
ATOM 1461 N N . SER A 1 210 ? -7.011 13.367 -23.456 1.00 47.81 210 SER A N 1
ATOM 1462 C CA . SER A 1 210 ? -7.214 14.807 -23.621 1.00 47.81 210 SER A CA 1
ATOM 1463 C C . SER A 1 210 ? -6.613 15.157 -24.977 1.00 47.81 210 SER A C 1
ATOM 1465 O O . SER A 1 210 ? -5.411 15.408 -25.089 1.00 47.81 210 SER A O 1
ATOM 1467 N N . GLY A 1 211 ? -7.440 15.086 -26.022 1.00 37.22 211 GLY A N 1
ATOM 1468 C CA . GLY A 1 211 ? -7.091 15.543 -27.365 1.00 37.22 211 GLY A CA 1
ATOM 1469 C C . GLY A 1 211 ? -6.502 16.967 -27.385 1.00 37.22 211 GLY A C 1
ATOM 1470 O O . GLY A 1 211 ? -6.636 17.719 -26.414 1.00 37.22 211 GLY A O 1
ATOM 1471 N N . PRO A 1 212 ? -5.816 17.345 -28.479 1.00 43.81 212 PRO A N 1
ATOM 1472 C CA . PRO A 1 212 ? -5.169 18.651 -28.586 1.00 43.81 212 PRO A CA 1
ATOM 1473 C C . PRO A 1 212 ? -6.197 19.799 -28.495 1.00 43.81 212 PRO A C 1
ATOM 1475 O O . PRO A 1 212 ? -7.325 19.618 -28.962 1.00 43.81 212 PRO A O 1
ATOM 1478 N N . PRO A 1 213 ? -5.832 20.967 -27.922 1.00 47.31 213 PRO A N 1
ATOM 1479 C CA . PRO A 1 213 ? -6.625 22.189 -28.065 1.00 47.31 213 PRO A CA 1
ATOM 1480 C C . PRO A 1 213 ? -6.690 22.670 -29.522 1.00 47.31 213 PRO A C 1
ATOM 1482 O O . PRO A 1 213 ? -5.717 22.435 -30.279 1.00 47.31 213 PRO A O 1
#

Mean predicted aligned error: 9.2 Å

Foldseek 3Di:
DDDDDDDDDDDDDDDDDDDDDDDDDDDDDPDDDVPDCLVPLLPPVQLADDDDQVLLVVLLCQLCVVQVQWLLNVLQVCLVVVVFDDLCNRSLQSLQSSCVLPVPDRSNSSVCSNQPPNGSHCCNVPSHHQPLRQRSVLLLVLLCVVCVVDNDPLNVQRPDPVRNNHSLLSLLRVCVVPVPDPSCVSVVRSLVVPVSVVRNVVSNVVPDPPDDD

pLDDT: mean 88.92, std 15.55, range [37.22, 98.69]

Sequence (213 aa):
MSPMSMSPMSPMPMPSPAPAPAPAPGKTPPSPSLGGCYDDPDAAECASFQQSDSVSNADIETLCKSMPFMTGCSLQRQCEQGSASGPYCQPFSILADLCIDMPSMNGCQRYNALCGPGSVVTQCTTVTPVPHMVMTYDAIDAVLAMCSSMSMPGCSQCTSKSNCPDPIATLSNVCLGMPGMSQCAPFVAMCEAGAGGQTFAQLCGGGGDSGPP